Protein AF-A0A6J8DYL2-F1 (afdb_monomer_lite)

InterPro domains:
  IPR001212 Somatomedin B domain [PS00524] (67-87)
  IPR001212 Somatomedin B domain [PS50958] (50-92)
  IPR057774 UMOD/GP2/OIT3-like, D8C domain [PF23283] (128-212)

pLDDT: mean 72.87, std 24.5, range [25.36, 98.69]

Radius of gyration: 29.16 Å; chains: 1; bounding box: 64×32×106 Å

Organism: Mytilus coruscus (NCBI:txid42192)

Secondary structure (DSSP, 8-state):
-----THHHHHTTS-SS-----------------------------SSSS--PPTT-SEESTTS-SEE-STTHHHHT-B-TTHHHHTSSSTTTS-EEEES-GGGSTT-B--TTT-----GGG--SEEEEEE-TT-SSPPSS---TTBTTSSEEEEEES-PPPTT--SEEEEEEE--SS-TTSEEEEEEEEEETTTEEEEEE----TTEEE----SPPBPPTTEE-SSSBSS--EEHHHHHHHHHHHHHHHHHHHHHHHSSS-----

Foldseek 3Di:
DDDDDPVVVVVVVPPDDDDDDDDDDDDDDDDDDDDDDDDDDDPDPDPDPFDADQQLDAFDDDPPQAAGQDPVCVVVVRHGPCNCVRNCDDLLNDAAEDEPQQQLALQHFADPVPADADFLQVPAQFKYFYDYPQAGAFACFQSDARGRRFRWEKGWVDDADDRNDPFDWGWIATHHPVDSRPDTDTKTWHQHPVRTIMIRDDGDDTRYDTHGHHGWAAADPQWADPVRTPDPTDHPVVVVVVVVVVVVVVVVVVVVVVPPPDDDDD

Structure (mmCIF, N/CA/C/O backbone):
data_AF-A0A6J8DYL2-F1
#
_entry.id   AF-A0A6J8DYL2-F1
#
loop_
_atom_site.group_PDB
_atom_site.id
_atom_site.type_symbol
_atom_site.label_atom_id
_atom_site.label_alt_id
_atom_site.label_comp_id
_atom_site.label_asym_id
_atom_site.label_entity_id
_atom_site.label_seq_id
_atom_site.pdbx_PDB_ins_code
_atom_site.Cartn_x
_atom_site.Cartn_y
_atom_site.Cartn_z
_atom_site.occupancy
_atom_site.B_iso_or_equiv
_atom_site.auth_seq_id
_atom_site.auth_comp_id
_atom_site.auth_asym_id
_atom_site.auth_atom_id
_atom_site.pdbx_PDB_model_num
ATOM 1 N N . MET A 1 1 ? 4.182 8.363 -63.455 1.00 33.97 1 MET A N 1
ATOM 2 C CA . MET A 1 1 ? 2.719 8.409 -63.667 1.00 33.97 1 MET A CA 1
ATOM 3 C C . MET A 1 1 ? 2.047 7.759 -62.471 1.00 33.97 1 MET A C 1
ATOM 5 O O . MET A 1 1 ? 2.519 6.706 -62.071 1.00 33.97 1 MET A O 1
ATOM 9 N N . ALA A 1 2 ? 0.996 8.417 -61.962 1.00 32.22 2 ALA A N 1
ATOM 10 C CA . ALA A 1 2 ? 0.108 8.049 -60.847 1.00 32.22 2 ALA A CA 1
ATOM 11 C C . ALA A 1 2 ? 0.790 7.965 -59.456 1.00 32.22 2 ALA A C 1
ATOM 13 O O . ALA A 1 2 ? 1.649 7.129 -59.238 1.00 32.22 2 ALA A O 1
ATOM 14 N N . GLY A 1 3 ? 0.504 8.799 -58.450 1.00 42.22 3 GLY A N 1
ATOM 15 C CA . GLY A 1 3 ? -0.615 9.726 -58.272 1.00 42.22 3 GLY A CA 1
ATOM 16 C C . GLY A 1 3 ? -1.830 9.091 -57.594 1.00 42.22 3 GLY A C 1
ATOM 17 O O . GLY A 1 3 ? -2.907 9.228 -58.139 1.00 42.22 3 GLY A O 1
ATOM 18 N N . TYR A 1 4 ? -1.647 8.414 -56.451 1.00 38.38 4 TYR A N 1
ATOM 19 C CA . TYR A 1 4 ? -2.658 8.021 -55.444 1.00 38.38 4 TYR A CA 1
ATOM 20 C C . TYR A 1 4 ? -1.875 7.700 -54.145 1.00 38.38 4 TYR A C 1
ATOM 22 O O . TYR A 1 4 ? -0.832 7.067 -54.235 1.00 38.38 4 TYR A O 1
ATOM 30 N N . ASN A 1 5 ? -2.225 8.053 -52.906 1.00 39.75 5 ASN A N 1
ATOM 31 C CA . ASN A 1 5 ? -3.345 8.795 -52.342 1.00 39.75 5 ASN A CA 1
ATOM 32 C C . ASN A 1 5 ? -2.930 9.176 -50.897 1.00 39.75 5 ASN A C 1
ATOM 34 O O . ASN A 1 5 ? -2.957 8.330 -50.004 1.00 39.75 5 ASN A O 1
ATOM 38 N N . LEU A 1 6 ? -2.534 10.431 -50.646 1.00 41.06 6 LEU A N 1
ATOM 39 C CA . LEU A 1 6 ? -2.226 10.922 -49.285 1.00 41.06 6 LEU A CA 1
ATOM 40 C C . LEU A 1 6 ? -3.478 10.949 -48.375 1.00 41.06 6 LEU A C 1
ATOM 42 O O . LEU A 1 6 ? -3.369 11.079 -47.160 1.00 41.06 6 LEU A O 1
ATOM 46 N N . LEU A 1 7 ? -4.666 10.763 -48.964 1.00 38.62 7 LEU A N 1
ATOM 47 C CA . LEU A 1 7 ? -5.950 10.656 -48.272 1.00 38.62 7 LEU A CA 1
ATOM 48 C C . LEU A 1 7 ? -6.121 9.342 -47.487 1.00 38.62 7 LEU A C 1
ATOM 50 O O . LEU A 1 7 ? -6.899 9.304 -46.541 1.00 38.62 7 LEU A O 1
ATOM 54 N N . ALA A 1 8 ? -5.400 8.271 -47.841 1.00 40.09 8 ALA A N 1
ATOM 55 C CA . ALA A 1 8 ? -5.540 6.977 -47.161 1.00 40.09 8 ALA A CA 1
ATOM 56 C C . ALA A 1 8 ? -4.821 6.944 -45.800 1.00 40.09 8 ALA A C 1
ATOM 58 O O . ALA A 1 8 ? -5.238 6.229 -44.894 1.00 40.09 8 ALA A O 1
ATOM 59 N N . VAL A 1 9 ? -3.775 7.762 -45.639 1.00 44.06 9 VAL A N 1
ATOM 60 C CA . VAL A 1 9 ? -3.014 7.879 -44.384 1.00 44.06 9 VAL A CA 1
ATOM 61 C C . VAL A 1 9 ? -3.762 8.752 -43.370 1.00 44.06 9 VAL A C 1
ATOM 63 O O . VAL A 1 9 ? -3.729 8.471 -42.179 1.00 44.06 9 VAL A O 1
ATOM 66 N N . PHE A 1 10 ? -4.519 9.751 -43.838 1.00 36.78 10 PHE A N 1
ATOM 67 C CA . PHE A 1 10 ? -5.373 10.585 -42.983 1.00 36.78 10 PHE A CA 1
ATOM 68 C C . PHE A 1 10 ? -6.688 9.902 -42.565 1.00 36.78 10 PHE A C 1
ATOM 70 O O . PHE A 1 10 ? -7.253 10.254 -41.535 1.00 36.78 10 PHE A O 1
ATOM 77 N N . LEU A 1 11 ? -7.167 8.901 -43.313 1.00 33.03 11 LEU A N 1
ATOM 78 C CA . LEU A 1 11 ? -8.411 8.183 -42.994 1.00 33.03 11 LEU A CA 1
ATOM 79 C C . LEU A 1 11 ? -8.235 6.998 -42.029 1.00 33.03 11 LEU A C 1
ATOM 81 O O . LEU A 1 11 ? -9.227 6.517 -41.487 1.00 33.03 11 LEU A O 1
ATOM 85 N N . MET A 1 12 ? -7.003 6.572 -41.733 1.00 34.09 12 MET A N 1
ATOM 86 C CA . MET A 1 12 ? -6.735 5.605 -40.654 1.00 34.09 12 MET A CA 1
ATOM 87 C C . MET A 1 12 ? -6.639 6.244 -39.258 1.00 34.09 12 MET A C 1
ATOM 89 O O . MET A 1 12 ? -6.413 5.540 -38.280 1.00 34.09 12 MET A O 1
ATOM 93 N N . VAL A 1 13 ? -6.860 7.558 -39.149 1.00 40.91 13 VAL A N 1
ATOM 94 C CA . VAL A 1 13 ? -6.864 8.305 -37.877 1.00 40.91 13 VAL A CA 1
ATOM 95 C C . VAL A 1 13 ? -8.272 8.376 -37.241 1.00 40.91 13 VAL A C 1
ATOM 97 O O . VAL A 1 13 ? -8.428 8.937 -36.167 1.00 40.91 13 VAL A O 1
ATOM 100 N N . CYS A 1 14 ? -9.311 7.765 -37.833 1.00 32.47 14 CYS A N 1
ATOM 101 C CA . CYS A 1 14 ? -10.704 7.953 -37.379 1.00 32.47 14 CYS A CA 1
ATOM 102 C C . CYS A 1 14 ? -11.551 6.682 -37.164 1.00 32.47 14 CYS A C 1
ATOM 104 O O . CYS A 1 14 ? -12.775 6.781 -37.140 1.00 32.47 14 CYS A O 1
ATOM 106 N N . TYR A 1 15 ? -10.964 5.499 -36.969 1.00 28.97 15 TYR A N 1
ATOM 107 C CA . TYR A 1 15 ? -11.749 4.294 -36.642 1.00 28.97 15 TYR A CA 1
ATOM 108 C C . TYR A 1 15 ? -11.177 3.535 -35.445 1.00 28.97 15 TYR A C 1
ATOM 110 O O . TYR A 1 15 ? -10.623 2.453 -35.581 1.00 28.97 15 TYR A O 1
ATOM 118 N N . CYS A 1 16 ? -11.337 4.113 -34.255 1.00 29.30 16 CYS A N 1
ATOM 119 C CA . CYS A 1 16 ? -11.488 3.337 -33.022 1.00 29.30 16 CYS A CA 1
ATOM 120 C C . CYS A 1 16 ? -12.221 4.170 -31.960 1.00 29.30 16 CYS A C 1
ATOM 122 O O . CYS A 1 16 ? -11.727 4.413 -30.868 1.00 29.30 16 CYS A O 1
ATOM 124 N N . PHE A 1 17 ? -13.416 4.649 -32.308 1.00 28.95 17 PHE A N 1
ATOM 125 C CA . PHE A 1 17 ? -14.421 5.060 -31.333 1.00 28.95 17 PHE A CA 1
ATOM 126 C C . PHE A 1 17 ? -15.798 4.639 -31.850 1.00 28.95 17 PHE A C 1
ATOM 128 O O . PHE A 1 17 ? -16.127 4.873 -33.009 1.00 28.95 17 PHE A O 1
ATOM 135 N N . GLN A 1 18 ? -16.583 4.050 -30.946 1.00 25.47 18 GLN A N 1
ATOM 136 C CA . GLN A 1 18 ? -17.953 3.542 -31.088 1.00 25.47 18 GLN A CA 1
ATOM 137 C C . GLN A 1 18 ? -18.132 2.109 -31.615 1.00 25.47 18 GLN A C 1
ATOM 139 O O . GLN A 1 18 ? -18.443 1.871 -32.776 1.00 25.47 18 GLN A O 1
ATOM 144 N N . PHE A 1 19 ? -18.155 1.162 -30.675 1.00 25.36 19 PHE A N 1
ATOM 145 C CA . PHE A 1 19 ? -19.227 0.166 -30.650 1.00 25.36 19 PHE A CA 1
ATOM 146 C C . PHE A 1 19 ? -19.902 0.213 -29.276 1.00 25.36 19 PHE A C 1
ATOM 148 O O . PHE A 1 19 ? -19.358 -0.249 -28.277 1.00 25.36 19 PHE A O 1
ATOM 155 N N . ARG A 1 20 ? -21.096 0.814 -29.222 1.00 25.94 20 ARG A N 1
ATOM 156 C CA . ARG A 1 20 ? -22.020 0.688 -28.093 1.00 25.94 20 ARG A CA 1
ATOM 157 C C . ARG A 1 20 ? -23.321 0.074 -28.603 1.00 25.94 20 ARG A C 1
ATOM 159 O O . ARG A 1 20 ? -23.926 0.609 -29.524 1.00 25.94 20 ARG A O 1
ATOM 166 N N . SER A 1 21 ? -23.762 -0.952 -27.873 1.00 27.08 21 SER A N 1
ATOM 167 C CA . SER A 1 21 ? -25.161 -1.322 -27.608 1.00 27.08 21 SER A CA 1
ATOM 168 C C . SER A 1 21 ? -25.927 -2.145 -28.656 1.00 27.08 21 SER A C 1
ATOM 170 O O . SER A 1 21 ? -26.281 -1.647 -29.717 1.00 27.08 21 SER A O 1
ATOM 172 N N . THR A 1 22 ? -26.349 -3.367 -28.304 1.00 26.88 22 THR A N 1
ATOM 173 C CA . THR A 1 22 ? -27.713 -3.660 -27.784 1.00 26.88 22 THR A CA 1
ATOM 174 C C . THR A 1 22 ? -28.009 -5.168 -27.760 1.00 26.88 22 THR A C 1
ATOM 176 O O . THR A 1 22 ? -27.747 -5.869 -28.731 1.00 26.88 22 THR A O 1
ATOM 179 N N . ASN A 1 23 ? -28.569 -5.630 -26.634 1.00 27.50 23 ASN A N 1
ATOM 180 C CA . ASN A 1 23 ? -29.641 -6.635 -26.446 1.00 27.50 23 ASN A CA 1
ATOM 181 C C . ASN A 1 23 ? -29.470 -7.190 -25.018 1.00 27.50 23 ASN A C 1
ATOM 183 O O . ASN A 1 23 ? -28.548 -7.953 -24.768 1.00 27.50 23 ASN A O 1
ATOM 187 N N . ALA A 1 24 ? -30.143 -6.717 -23.967 1.00 27.72 24 ALA A N 1
ATOM 188 C CA . ALA A 1 24 ? -31.572 -6.482 -23.733 1.00 27.72 24 ALA A CA 1
ATOM 189 C C . ALA A 1 24 ? -32.416 -7.769 -23.749 1.00 27.72 24 ALA A C 1
ATOM 191 O O . ALA A 1 24 ? -32.970 -8.158 -24.772 1.00 27.72 24 ALA A O 1
ATOM 192 N N . GLY A 1 25 ? -32.567 -8.350 -22.555 1.00 27.28 25 GLY A N 1
ATOM 193 C CA . GLY A 1 25 ? -33.766 -9.069 -22.126 1.00 27.28 25 GLY A CA 1
ATOM 194 C C . GLY A 1 25 ? -33.482 -10.356 -21.343 1.00 27.28 25 GLY A C 1
ATOM 195 O O . GLY A 1 25 ? -32.562 -11.084 -21.677 1.00 27.28 25 GLY A O 1
ATOM 196 N N . PHE A 1 26 ? -34.236 -10.750 -20.318 1.00 27.78 26 PHE A N 1
ATOM 197 C CA . PHE A 1 26 ? -35.313 -10.117 -19.548 1.00 27.78 26 PHE A CA 1
ATOM 198 C C . PHE A 1 26 ? -35.716 -11.148 -18.459 1.00 27.78 26 PHE A C 1
ATOM 200 O O . PHE A 1 26 ? -36.150 -12.226 -18.838 1.00 27.78 26 PHE A O 1
ATOM 207 N N . PHE A 1 27 ? -35.607 -10.782 -17.164 1.00 29.08 27 PHE A N 1
ATOM 208 C CA . PHE A 1 27 ? -36.417 -11.186 -15.976 1.00 29.08 27 PHE A CA 1
ATOM 209 C C . PHE A 1 27 ? -36.505 -12.701 -15.600 1.00 29.08 27 PHE A C 1
ATOM 211 O O . PHE A 1 27 ? -36.455 -13.570 -16.450 1.00 29.08 27 PHE A O 1
ATOM 218 N N . ARG A 1 28 ? -36.688 -13.154 -14.345 1.00 32.28 28 ARG A N 1
ATOM 219 C CA . ARG A 1 28 ? -37.229 -12.568 -13.101 1.00 32.28 28 ARG A CA 1
ATOM 220 C C . ARG A 1 28 ? -36.878 -13.467 -11.892 1.00 32.28 28 ARG A C 1
ATOM 222 O O . ARG A 1 28 ? -36.900 -14.682 -12.029 1.00 32.28 28 ARG A O 1
ATOM 229 N N . ASN A 1 29 ? -36.667 -12.825 -10.738 1.00 28.08 29 ASN A N 1
ATOM 230 C CA . ASN A 1 29 ? -37.005 -13.185 -9.346 1.00 28.08 29 ASN A CA 1
ATOM 231 C C . ASN A 1 29 ? -37.138 -14.658 -8.919 1.00 28.08 29 ASN A C 1
ATOM 233 O O . ASN A 1 29 ? -38.069 -15.316 -9.365 1.00 28.08 29 ASN A O 1
ATOM 237 N N . VAL A 1 30 ? -36.453 -15.025 -7.823 1.00 29.09 30 VAL A N 1
ATOM 238 C CA . VAL A 1 30 ? -37.125 -15.512 -6.597 1.00 29.09 30 VAL A CA 1
ATOM 239 C C . VAL A 1 30 ? -36.382 -14.999 -5.354 1.00 29.09 30 VAL A C 1
ATOM 241 O O . VAL A 1 30 ? -35.165 -15.081 -5.239 1.00 29.09 30 VAL A O 1
ATOM 244 N N . THR A 1 31 ? -37.175 -14.443 -4.449 1.00 25.92 31 THR A N 1
ATOM 245 C CA . THR A 1 31 ? -36.891 -13.936 -3.106 1.00 25.92 31 THR A CA 1
ATOM 246 C C . THR A 1 31 ? -36.563 -15.021 -2.072 1.00 25.92 31 THR A C 1
ATOM 248 O O . THR A 1 31 ? -37.035 -16.150 -2.157 1.00 25.92 31 THR A O 1
ATOM 251 N N . SER A 1 32 ? -35.911 -14.563 -0.999 1.00 30.06 32 SER A N 1
ATOM 252 C CA . SER A 1 32 ? -35.890 -15.093 0.375 1.00 30.06 32 SER A CA 1
ATOM 253 C C . SER A 1 32 ? -35.046 -16.335 0.680 1.00 30.06 32 SER A C 1
ATOM 255 O O . SER A 1 32 ? -35.401 -17.455 0.337 1.00 30.06 32 SER A O 1
ATOM 257 N N . ASN A 1 33 ? -33.990 -16.117 1.469 1.00 28.77 33 ASN A N 1
ATOM 258 C CA . ASN A 1 33 ? -33.739 -16.878 2.697 1.00 28.77 33 ASN A CA 1
ATOM 259 C C . ASN A 1 33 ? -32.884 -16.038 3.661 1.00 28.77 33 ASN A C 1
ATOM 261 O O . ASN A 1 33 ? -31.713 -16.305 3.913 1.00 28.77 33 ASN A O 1
ATOM 265 N N . ILE A 1 34 ? -33.516 -15.000 4.213 1.00 37.66 34 ILE A N 1
ATOM 266 C CA . ILE A 1 34 ? -33.196 -14.521 5.559 1.00 37.66 34 ILE A CA 1
ATOM 267 C C . ILE A 1 34 ? -33.632 -15.644 6.518 1.00 37.66 34 ILE A C 1
ATOM 269 O O . ILE A 1 34 ? -34.721 -16.188 6.356 1.00 37.66 34 ILE A O 1
ATOM 273 N N . HIS A 1 35 ? -32.772 -15.978 7.487 1.00 30.83 35 HIS A N 1
ATOM 274 C CA . HIS A 1 35 ? -32.873 -17.056 8.491 1.00 30.83 35 HIS A CA 1
ATOM 275 C C . HIS A 1 35 ? -32.252 -18.422 8.150 1.00 30.83 35 HIS A C 1
ATOM 277 O O . HIS A 1 35 ? -32.966 -19.421 8.113 1.00 30.83 35 HIS A O 1
ATOM 283 N N . ARG A 1 36 ? -30.911 -18.516 8.124 1.00 38.03 36 ARG A N 1
ATOM 284 C CA . ARG A 1 36 ? -30.193 -19.554 8.905 1.00 38.03 36 ARG A CA 1
ATOM 285 C C . ARG A 1 36 ? -28.676 -19.308 9.011 1.00 38.03 36 ARG A C 1
ATOM 287 O O . ARG A 1 36 ? -27.884 -20.075 8.487 1.00 38.03 36 ARG A O 1
ATOM 294 N N . TYR A 1 37 ? -28.268 -18.311 9.790 1.00 25.52 37 TYR A N 1
ATOM 295 C CA . TYR A 1 37 ? -26.986 -18.391 10.504 1.00 25.52 37 TYR A CA 1
ATOM 296 C C . TYR A 1 37 ? -27.202 -17.954 11.954 1.00 25.52 37 TYR A C 1
ATOM 298 O O . TYR A 1 37 ? -26.834 -16.869 12.386 1.00 25.52 37 TYR A O 1
ATOM 306 N N . LYS A 1 38 ? -27.926 -18.791 12.707 1.00 29.38 38 LYS A N 1
ATOM 307 C CA . LYS A 1 38 ? -27.980 -18.668 14.164 1.00 29.38 38 LYS A CA 1
ATOM 308 C C . LYS A 1 38 ? -26.779 -19.418 14.742 1.00 29.38 38 LYS A C 1
ATOM 310 O O . LYS A 1 38 ? -26.730 -20.639 14.629 1.00 29.38 38 LYS A O 1
ATOM 315 N N . ARG A 1 39 ? -25.968 -18.657 15.490 1.00 34.19 39 ARG A N 1
ATOM 316 C CA . ARG A 1 39 ? -25.278 -19.043 16.738 1.00 34.19 39 ARG A CA 1
ATOM 317 C C . ARG A 1 39 ? -23.805 -19.492 16.636 1.00 34.19 39 ARG A C 1
ATOM 319 O O . ARG A 1 39 ? -23.520 -20.675 16.727 1.00 34.19 39 ARG A O 1
ATOM 326 N N . SER A 1 40 ? -22.903 -18.505 16.601 1.00 32.88 40 SER A N 1
ATOM 327 C CA . SER A 1 40 ? -21.726 -18.305 17.489 1.00 32.88 40 SER A CA 1
ATOM 328 C C . SER A 1 40 ? -20.889 -17.187 16.845 1.00 32.88 40 SER A C 1
ATOM 330 O O . SER A 1 40 ? -20.388 -17.389 15.750 1.00 32.88 40 SER A O 1
ATOM 332 N N . GLN A 1 41 ? -20.795 -15.968 17.365 1.00 35.31 41 GLN A N 1
ATOM 333 C CA . GLN A 1 41 ? -20.160 -15.626 18.633 1.00 35.31 41 GLN A CA 1
ATOM 334 C C . GLN A 1 41 ? -20.850 -14.420 19.293 1.00 35.31 41 GLN A C 1
ATOM 336 O O . GLN A 1 41 ? -21.527 -13.630 18.643 1.00 35.31 41 GLN A O 1
ATOM 341 N N . GLN A 1 42 ? -20.713 -14.316 20.611 1.00 36.59 42 GLN A N 1
ATOM 342 C CA . GLN A 1 42 ? -21.194 -13.191 21.406 1.00 36.59 42 GLN A CA 1
ATOM 343 C C . GLN A 1 42 ? -20.372 -11.930 21.095 1.00 36.59 42 GLN A C 1
ATOM 345 O O . GLN A 1 42 ? -19.236 -11.833 21.544 1.00 36.59 42 GLN A O 1
ATOM 350 N N . ALA A 1 43 ? -20.957 -10.941 20.419 1.00 36.41 43 ALA A N 1
ATOM 351 C CA . ALA A 1 43 ? -20.535 -9.551 20.578 1.00 36.41 43 ALA A CA 1
ATOM 352 C C . ALA A 1 43 ? -21.244 -9.010 21.827 1.00 36.41 43 ALA A C 1
ATOM 354 O O . ALA A 1 43 ? -22.431 -8.685 21.812 1.00 36.41 43 ALA A O 1
ATOM 355 N N . PHE A 1 44 ? -20.549 -9.052 22.961 1.00 38.97 44 PHE A N 1
ATOM 356 C CA . PHE A 1 44 ? -21.082 -8.647 24.258 1.00 38.97 44 PHE A CA 1
ATOM 357 C C . PHE A 1 44 ? -20.823 -7.145 24.473 1.00 38.97 44 PHE A C 1
ATOM 359 O O . PHE A 1 44 ? -19.961 -6.770 25.258 1.00 38.97 44 PHE A O 1
ATOM 366 N N . CYS A 1 45 ? -21.566 -6.263 23.799 1.00 44.72 45 CYS A N 1
ATOM 367 C CA . CYS A 1 45 ? -21.634 -4.855 24.213 1.00 44.72 45 CYS A CA 1
ATOM 368 C C . CYS A 1 45 ? -22.714 -4.713 25.289 1.00 44.72 45 CYS A C 1
ATOM 370 O O . CYS A 1 45 ? -23.857 -4.365 25.007 1.00 44.72 45 CYS A O 1
ATOM 372 N N . ALA A 1 46 ? -22.377 -5.027 26.537 1.00 42.03 46 ALA A N 1
ATOM 373 C CA . ALA A 1 46 ? -23.234 -4.681 27.664 1.00 42.03 46 ALA A CA 1
ATOM 374 C C . ALA A 1 46 ? -22.391 -4.342 28.892 1.00 42.03 46 ALA A C 1
ATOM 376 O O . ALA A 1 46 ? -22.016 -5.219 29.666 1.00 42.03 46 ALA A O 1
ATOM 377 N N . THR A 1 47 ? -22.148 -3.047 29.105 1.00 46.00 47 THR A N 1
ATOM 378 C CA . THR A 1 47 ? -21.942 -2.523 30.468 1.00 46.00 47 THR A CA 1
ATOM 379 C C . THR A 1 47 ? -22.849 -1.342 30.822 1.00 46.00 47 THR A C 1
ATOM 381 O O . THR A 1 47 ? -22.729 -0.816 31.926 1.00 46.00 47 THR A O 1
ATOM 384 N N . ARG A 1 48 ? -23.803 -0.926 29.971 1.00 49.94 48 ARG A N 1
ATOM 385 C CA . ARG A 1 48 ? -24.720 0.180 30.308 1.00 49.94 48 ARG A CA 1
ATOM 386 C C . ARG A 1 48 ? -26.172 -0.093 29.934 1.00 49.94 48 ARG A C 1
ATOM 388 O O . ARG A 1 48 ? -26.463 -0.884 29.049 1.00 49.94 48 ARG A O 1
ATOM 395 N N . LEU A 1 49 ? -27.060 0.587 30.660 1.00 55.16 49 LEU A N 1
ATOM 396 C CA . LEU A 1 49 ? -28.521 0.544 30.542 1.00 55.16 49 LEU A CA 1
ATOM 397 C C . LEU A 1 49 ? -29.078 1.147 29.229 1.00 55.16 49 LEU A C 1
ATOM 399 O O . LEU A 1 49 ? -30.294 1.196 29.076 1.00 55.16 49 LEU A O 1
ATOM 403 N N . GLU A 1 50 ? -28.231 1.590 28.294 1.00 54.91 50 GLU A N 1
ATOM 404 C CA . GLU A 1 50 ? -28.632 2.238 27.036 1.00 54.91 50 GLU A CA 1
ATOM 405 C C . GLU A 1 50 ? -28.002 1.526 25.825 1.00 54.91 50 GLU A C 1
ATOM 407 O O . GLU A 1 50 ? -26.865 1.056 25.936 1.00 54.91 50 GLU A O 1
ATOM 412 N N . PRO A 1 51 ? -28.711 1.422 24.682 1.00 58.00 51 PRO A N 1
ATOM 413 C CA . PRO A 1 51 ? -28.173 0.806 23.474 1.00 58.00 51 PRO A CA 1
ATOM 414 C C . PRO A 1 51 ? -27.071 1.703 22.899 1.00 58.00 51 PRO A C 1
ATOM 416 O O . PRO A 1 51 ? -27.305 2.881 22.660 1.00 58.00 51 PRO A O 1
ATOM 419 N N . GLN A 1 52 ? -25.871 1.159 22.716 1.00 61.47 52 GLN A N 1
ATOM 420 C CA . GLN A 1 52 ? -24.709 1.853 22.154 1.00 61.47 52 GLN A CA 1
ATOM 421 C C . GLN A 1 52 ? -24.245 1.128 20.894 1.00 61.47 52 GLN A C 1
ATOM 423 O O . GLN A 1 52 ? -24.466 -0.078 20.768 1.00 61.47 52 GLN A O 1
ATOM 428 N N . CYS A 1 53 ? -23.585 1.856 20.002 1.00 65.00 53 CYS A N 1
ATOM 429 C CA . CYS A 1 53 ? -22.916 1.302 18.845 1.00 65.00 53 CYS A CA 1
ATOM 430 C C . CYS A 1 53 ? -21.778 0.375 19.270 1.00 65.00 53 CYS A C 1
ATOM 432 O O . CYS A 1 53 ? -20.927 0.729 20.085 1.00 65.00 53 CYS A O 1
ATOM 434 N N . CYS A 1 54 ? -21.736 -0.815 18.680 1.00 61.69 54 CYS A N 1
ATOM 435 C CA . CYS A 1 54 ? -20.561 -1.673 18.724 1.00 61.69 54 CYS A CA 1
ATOM 436 C C . CYS A 1 54 ? -19.698 -1.361 17.499 1.00 61.69 54 CYS A C 1
ATOM 438 O O . CYS A 1 54 ? -20.189 -1.369 16.369 1.00 61.69 54 CYS A O 1
ATOM 440 N N . LEU A 1 55 ? -18.411 -1.099 17.712 1.00 54.31 55 LEU A N 1
ATOM 441 C CA . LEU A 1 55 ? -17.466 -0.871 16.623 1.00 54.31 55 LEU A CA 1
ATOM 442 C C . LEU A 1 55 ? -17.442 -2.094 15.692 1.00 54.31 55 LEU A C 1
ATOM 444 O O . LEU A 1 55 ? -17.287 -3.232 16.132 1.00 54.31 55 LEU A O 1
ATOM 448 N N . GLY A 1 56 ? -17.684 -1.848 14.402 1.00 50.56 56 GLY A N 1
ATOM 449 C CA . GLY A 1 56 ? -17.687 -2.870 13.355 1.00 50.56 56 GLY A CA 1
ATOM 450 C C . GLY A 1 56 ? -18.844 -3.884 13.407 1.00 50.56 56 GLY A C 1
ATOM 451 O O . GLY A 1 56 ? -18.727 -4.986 12.881 1.00 50.56 56 GLY A O 1
ATOM 452 N N . THR A 1 57 ? -19.980 -3.529 14.016 1.00 55.19 57 THR A N 1
ATOM 453 C CA . THR A 1 57 ? -21.254 -4.247 13.819 1.00 55.19 57 THR A CA 1
ATOM 454 C C . THR A 1 57 ? -22.352 -3.286 13.379 1.00 55.19 57 THR A C 1
ATOM 456 O O . THR A 1 57 ? -22.477 -2.190 13.914 1.00 55.19 57 THR A O 1
ATOM 459 N N . ASN A 1 58 ? -23.170 -3.708 12.413 1.00 56.06 58 ASN A N 1
ATOM 460 C CA . ASN A 1 58 ? -24.019 -2.772 11.664 1.00 56.06 58 ASN A CA 1
ATOM 461 C C . ASN A 1 58 ? -25.265 -2.345 12.459 1.00 56.06 58 ASN A C 1
ATOM 463 O O . ASN A 1 58 ? -25.723 -1.218 12.304 1.00 56.06 58 ASN A O 1
ATOM 467 N N . CYS A 1 59 ? -25.767 -3.195 13.366 1.00 64.19 59 CYS A N 1
ATOM 468 C CA . CYS A 1 59 ? -26.863 -2.862 14.282 1.00 64.19 59 CYS A CA 1
ATOM 469 C C . CYS A 1 59 ? -26.759 -3.648 15.599 1.00 64.19 59 CYS A C 1
ATOM 471 O O . CYS A 1 59 ? -26.393 -4.829 15.610 1.00 64.19 59 CYS A O 1
ATOM 473 N N . CYS A 1 60 ? -27.148 -3.022 16.711 1.00 59.75 60 CYS A N 1
ATOM 474 C CA . CYS A 1 60 ? -27.127 -3.632 18.040 1.00 59.75 60 CYS A CA 1
ATOM 475 C C . CYS A 1 60 ? -28.549 -4.026 18.476 1.00 59.75 60 CYS A C 1
ATOM 477 O O . CYS A 1 60 ? -29.364 -3.172 18.815 1.00 59.75 60 CYS A O 1
ATOM 479 N N . GLY A 1 61 ? -28.865 -5.327 18.499 1.00 53.47 61 GLY A N 1
ATOM 480 C CA . GLY A 1 61 ? -30.116 -5.834 19.083 1.00 53.47 61 GLY A CA 1
ATOM 481 C C . GLY A 1 61 ? -30.563 -7.203 18.544 1.00 53.47 61 GLY A C 1
ATOM 482 O O . GLY A 1 61 ? -30.226 -7.553 17.415 1.00 53.47 61 GLY A O 1
ATOM 483 N N . PRO A 1 62 ? -31.327 -7.999 19.319 1.00 46.59 62 PRO A N 1
ATOM 484 C CA . PRO A 1 62 ? -31.723 -9.346 18.906 1.00 46.59 62 PRO A CA 1
ATOM 485 C C . PRO A 1 62 ? -32.792 -9.408 17.797 1.00 46.59 62 PRO A C 1
ATOM 487 O O . PRO A 1 62 ? -32.963 -10.483 17.226 1.00 46.59 62 PRO A O 1
ATOM 490 N N . ASP A 1 63 ? -33.468 -8.300 17.456 1.00 49.00 63 ASP A N 1
ATOM 491 C CA . ASP A 1 63 ? -34.715 -8.335 16.668 1.00 49.00 63 ASP A CA 1
ATOM 492 C C . ASP A 1 63 ? -34.888 -7.206 15.618 1.00 49.00 63 ASP A C 1
ATOM 494 O O . ASP A 1 63 ? -35.989 -6.687 15.473 1.00 49.00 63 ASP A O 1
ATOM 498 N N . PHE A 1 64 ? -33.852 -6.803 14.861 1.00 51.16 64 PHE A N 1
ATOM 499 C CA . PHE A 1 64 ? -33.999 -5.847 13.727 1.00 51.16 64 PHE A CA 1
ATOM 500 C C . PHE A 1 64 ? -34.758 -4.533 14.066 1.00 51.16 64 PHE A C 1
ATOM 502 O O . PHE A 1 64 ? -35.418 -3.943 13.214 1.00 51.16 64 PHE A O 1
ATOM 509 N N . GLY A 1 65 ? -34.685 -4.088 15.323 1.00 50.62 65 GLY A N 1
ATOM 510 C CA . GLY A 1 65 ? -35.388 -2.909 15.850 1.00 50.62 65 GLY A CA 1
ATOM 511 C C . GLY A 1 65 ? -34.584 -2.185 16.930 1.00 50.62 65 GLY A C 1
ATOM 512 O O . GLY A 1 65 ? -35.154 -1.629 17.865 1.00 50.62 65 GLY A O 1
ATOM 513 N N . GLY A 1 66 ? -33.257 -2.285 16.842 1.00 68.56 66 GLY A N 1
ATOM 514 C CA . GLY A 1 66 ? -32.313 -1.537 17.667 1.00 68.56 66 GLY A CA 1
ATOM 515 C C . GLY A 1 66 ? -31.749 -0.345 16.904 1.00 68.56 66 GLY A C 1
ATOM 516 O O . GLY A 1 66 ? -32.177 -0.060 15.791 1.00 68.56 66 GLY A O 1
ATOM 517 N N . CYS A 1 67 ? -30.784 0.335 17.510 1.00 69.44 67 CYS A N 1
ATOM 518 C CA . CYS A 1 67 ? -30.069 1.403 16.836 1.00 69.44 67 CYS A CA 1
ATOM 519 C C . CYS A 1 67 ? -28.927 0.856 15.953 1.00 69.44 67 CYS A C 1
ATOM 521 O O . CYS A 1 67 ? -28.400 -0.231 16.233 1.00 69.44 67 CYS A O 1
ATOM 523 N N . CYS A 1 68 ? -28.554 1.586 14.899 1.00 73.75 68 CYS A N 1
ATOM 524 C CA . CYS A 1 68 ? -27.574 1.161 13.894 1.00 73.75 68 CYS A CA 1
ATOM 525 C C . CYS A 1 68 ? -26.376 2.120 13.764 1.00 73.75 68 CYS A C 1
ATOM 527 O O . CYS A 1 68 ? -26.404 3.274 14.204 1.00 73.75 68 CYS A O 1
ATOM 529 N N . CYS A 1 69 ? -25.302 1.577 13.189 1.00 72.88 69 CYS A N 1
ATOM 530 C CA . CYS A 1 69 ? -23.948 2.134 13.136 1.00 72.88 69 CYS A CA 1
ATOM 531 C C . CYS A 1 69 ? -23.432 2.198 11.690 1.00 72.88 69 CYS A C 1
ATOM 533 O O . CYS A 1 69 ? -22.271 1.894 11.413 1.00 72.88 69 CYS A O 1
ATOM 535 N N . ASP A 1 70 ? -24.317 2.539 10.757 1.00 70.31 70 ASP A N 1
ATOM 536 C CA . ASP A 1 70 ? -24.061 2.617 9.322 1.00 70.31 70 ASP A CA 1
ATOM 537 C C . ASP A 1 70 ? -24.482 3.985 8.756 1.00 70.31 70 ASP A C 1
ATOM 539 O O . ASP A 1 70 ? -25.089 4.811 9.438 1.00 70.31 70 ASP A O 1
ATOM 543 N N . GLU A 1 71 ? -24.144 4.265 7.495 1.00 69.44 71 GLU A N 1
ATOM 544 C CA . GLU A 1 71 ? -24.580 5.506 6.834 1.00 69.44 71 GLU A CA 1
ATOM 545 C C . GLU A 1 71 ? -26.107 5.575 6.684 1.00 69.44 71 GLU A C 1
ATOM 547 O O . GLU A 1 71 ? -26.683 6.662 6.569 1.00 69.44 71 GLU A O 1
ATOM 552 N N . ALA A 1 72 ? -26.776 4.416 6.690 1.00 73.56 72 ALA A N 1
ATOM 553 C CA . ALA A 1 72 ? -28.209 4.355 6.504 1.00 73.56 72 ALA A CA 1
ATOM 554 C C . ALA A 1 72 ? -28.991 4.893 7.712 1.00 73.56 72 ALA A C 1
ATOM 556 O O . ALA A 1 72 ? -30.078 5.458 7.558 1.00 73.56 72 ALA A O 1
ATOM 557 N N . CYS A 1 73 ? -28.414 4.804 8.907 1.00 76.38 73 CYS A N 1
ATOM 558 C CA . CYS A 1 73 ? -29.122 5.179 10.116 1.00 76.38 73 CYS A CA 1
ATOM 559 C C . CYS A 1 73 ? -29.556 6.653 10.152 1.00 76.38 73 CYS A C 1
ATOM 561 O O . CYS A 1 73 ? -30.567 7.004 10.764 1.00 76.38 73 CYS A O 1
ATOM 563 N N . VAL A 1 74 ? -28.818 7.538 9.469 1.00 77.38 74 VAL A N 1
ATOM 564 C CA . VAL A 1 74 ? -29.082 8.986 9.475 1.00 77.38 74 VAL A CA 1
ATOM 565 C C . VAL A 1 74 ? -30.370 9.315 8.723 1.00 77.38 74 VAL A C 1
ATOM 567 O O . VAL A 1 74 ? -31.115 10.204 9.138 1.00 77.38 74 VAL A O 1
ATOM 570 N N . TRP A 1 75 ? -30.659 8.601 7.628 1.00 78.12 75 TRP A N 1
ATOM 571 C CA . TRP A 1 75 ? -31.879 8.826 6.848 1.00 78.12 75 TRP A CA 1
ATOM 572 C C . TRP A 1 75 ? -33.089 8.080 7.415 1.00 78.12 75 TRP A C 1
ATOM 574 O O . TRP A 1 75 ? -34.212 8.562 7.266 1.00 78.12 75 TRP A O 1
ATOM 584 N N . ILE A 1 76 ? -32.871 6.937 8.075 1.00 80.75 76 ILE A N 1
ATOM 585 C CA . ILE A 1 76 ? -33.925 6.156 8.744 1.00 80.75 76 ILE A CA 1
ATOM 586 C C . ILE A 1 76 ? -34.296 6.777 10.101 1.00 80.75 76 ILE A C 1
ATOM 588 O O . ILE A 1 76 ? -35.454 6.709 10.516 1.00 80.75 76 ILE A O 1
ATOM 592 N N . GLY A 1 77 ? -33.342 7.432 10.769 1.00 80.88 77 GLY A N 1
ATOM 593 C CA . GLY A 1 77 ? -33.513 8.011 12.101 1.00 80.88 77 GLY A CA 1
ATOM 594 C C . GLY A 1 77 ? -33.344 6.999 13.237 1.00 80.88 77 GLY A C 1
ATOM 595 O O . GLY A 1 77 ? -33.890 7.209 14.318 1.00 80.88 77 GLY A O 1
ATOM 596 N N . ASP A 1 78 ? -32.610 5.912 13.005 1.00 81.25 78 ASP A N 1
ATOM 597 C CA . ASP A 1 78 ? -32.351 4.831 13.962 1.00 81.25 78 ASP A CA 1
ATOM 598 C C . ASP A 1 78 ? -30.868 4.742 14.372 1.00 81.25 78 ASP A C 1
ATOM 600 O O . ASP A 1 78 ? -30.411 3.707 14.846 1.00 81.25 78 ASP A O 1
ATOM 604 N N . CYS A 1 79 ? -30.093 5.824 14.245 1.00 77.00 79 CYS A N 1
ATOM 605 C CA . CYS A 1 79 ? -28.708 5.850 14.727 1.00 77.00 79 CYS A CA 1
ATOM 606 C C . CYS A 1 79 ? -28.610 5.610 16.238 1.00 77.00 79 CYS A C 1
ATOM 608 O O . CYS A 1 79 ? -29.459 6.064 17.014 1.00 77.00 79 CYS A O 1
ATOM 610 N N . CYS A 1 80 ? -27.536 4.952 16.685 1.00 76.12 80 CYS A N 1
ATOM 611 C CA . CYS A 1 80 ? -27.285 4.844 18.121 1.00 76.12 80 CYS A CA 1
ATOM 612 C C . CYS A 1 80 ? -26.976 6.203 18.762 1.00 76.12 80 CYS A C 1
ATOM 614 O O . CYS A 1 80 ? -26.444 7.096 18.097 1.00 76.12 80 CYS A O 1
ATOM 616 N N . PRO A 1 81 ? -27.266 6.373 20.066 1.00 76.69 81 PRO A N 1
ATOM 617 C CA . PRO A 1 81 ? -26.986 7.606 20.802 1.00 76.69 81 PRO A CA 1
ATOM 618 C C . PRO A 1 81 ? -25.524 8.071 20.712 1.00 76.69 81 PRO A C 1
ATOM 620 O O . PRO A 1 81 ? -25.248 9.266 20.780 1.00 76.69 81 PRO A O 1
ATOM 623 N N . ASP A 1 82 ? -24.588 7.138 20.548 1.00 68.44 82 ASP A N 1
ATOM 624 C CA . ASP A 1 82 ? -23.147 7.356 20.418 1.00 68.44 82 ASP A CA 1
ATOM 625 C C . ASP A 1 82 ? -22.642 7.276 18.963 1.00 68.44 82 ASP A C 1
ATOM 627 O O . ASP A 1 82 ? -21.434 7.247 18.737 1.00 68.44 82 ASP A O 1
ATOM 631 N N . TYR A 1 83 ? -23.533 7.303 17.964 1.00 74.81 83 TYR A N 1
ATOM 632 C CA . TYR A 1 83 ? -23.191 7.247 16.536 1.00 74.81 83 TYR A CA 1
ATOM 633 C C . TYR A 1 83 ? -22.073 8.224 16.148 1.00 74.81 83 TYR A C 1
ATOM 635 O O . TYR A 1 83 ? -21.111 7.839 15.489 1.00 74.81 83 TYR A O 1
ATOM 643 N N . ILE A 1 84 ? -22.130 9.477 16.611 1.00 71.38 84 ILE A N 1
ATOM 644 C CA . ILE A 1 84 ? -21.099 10.469 16.271 1.00 71.38 84 ILE A CA 1
ATOM 645 C C . ILE A 1 84 ? -19.731 10.067 16.850 1.00 71.38 84 ILE A C 1
ATOM 647 O O . ILE A 1 84 ? -18.709 10.171 16.182 1.00 71.38 84 ILE A O 1
ATOM 651 N N . SER A 1 85 ? -19.685 9.604 18.098 1.00 64.12 85 SER A N 1
ATOM 652 C CA . SER A 1 85 ? -18.430 9.261 18.778 1.00 64.12 85 SER A CA 1
ATOM 653 C C . SER A 1 85 ? -17.878 7.886 18.414 1.00 64.12 85 SER A C 1
ATOM 655 O O . SER A 1 85 ? -16.708 7.632 18.676 1.00 64.12 85 SER A O 1
ATOM 657 N N . THR A 1 86 ? -18.704 7.010 17.849 1.00 64.06 86 THR A N 1
ATOM 658 C CA . THR A 1 86 ? -18.353 5.602 17.619 1.00 64.06 86 THR A CA 1
ATOM 659 C C . THR A 1 86 ? -18.296 5.269 16.131 1.00 64.06 86 THR A C 1
ATOM 661 O O . THR A 1 86 ? -17.412 4.546 15.688 1.00 64.06 86 THR A O 1
ATOM 664 N N . CYS A 1 87 ? -19.205 5.830 15.337 1.00 68.12 87 CYS A N 1
ATOM 665 C CA . CYS A 1 87 ? -19.327 5.554 13.904 1.00 68.12 87 CYS A CA 1
ATOM 666 C C . CYS A 1 87 ? -18.849 6.699 13.037 1.00 68.12 87 CYS A C 1
ATOM 668 O O . CYS A 1 87 ? -18.487 6.446 11.897 1.00 68.12 87 CYS A O 1
ATOM 670 N N . GLN A 1 88 ? -18.853 7.929 13.554 1.00 67.94 88 GLN A N 1
ATOM 671 C CA . GLN A 1 88 ? -18.359 9.114 12.851 1.00 67.94 88 GLN A CA 1
ATOM 672 C C . GLN A 1 88 ? -16.966 9.547 13.339 1.00 67.94 88 GLN A C 1
ATOM 674 O O . GLN A 1 88 ? -16.260 10.262 12.630 1.00 67.94 88 GLN A O 1
ATOM 679 N N . ALA A 1 89 ? -16.525 9.090 14.515 1.00 65.31 89 ALA A N 1
ATOM 680 C CA . ALA A 1 89 ? -15.167 9.297 15.005 1.00 65.31 89 ALA A CA 1
ATOM 681 C C . ALA A 1 89 ? -14.321 8.045 14.745 1.00 65.31 89 ALA A C 1
ATOM 683 O O . ALA A 1 89 ? -14.711 6.936 15.096 1.00 65.31 89 ALA A O 1
ATOM 684 N N . GLY A 1 90 ? -13.163 8.224 14.112 1.00 75.75 90 GLY A N 1
ATOM 685 C CA . GLY A 1 90 ? -12.259 7.130 13.773 1.00 75.75 90 GLY A CA 1
ATOM 686 C C . GLY A 1 90 ? -11.748 7.201 12.336 1.00 75.75 90 GLY A C 1
ATOM 687 O O . GLY A 1 90 ? -12.186 8.044 11.544 1.00 75.75 90 GLY A O 1
ATOM 688 N N . PRO A 1 91 ? -10.820 6.306 11.977 1.00 85.25 91 PRO A N 1
ATOM 689 C CA . PRO A 1 91 ? -10.110 6.379 10.710 1.00 85.25 91 PRO A CA 1
ATOM 690 C C . PRO A 1 91 ? -10.990 6.090 9.497 1.00 85.25 91 PRO A C 1
ATOM 692 O O . PRO A 1 91 ? -10.598 6.440 8.398 1.00 85.25 91 PRO A O 1
ATOM 695 N N . CYS A 1 92 ? -12.189 5.526 9.678 1.00 84.94 92 CYS A N 1
ATOM 696 C CA . CYS A 1 92 ? -13.181 5.355 8.612 1.00 84.94 92 CYS A CA 1
ATOM 697 C C . CYS A 1 92 ? -13.889 6.655 8.200 1.00 84.94 92 CYS A C 1
ATOM 699 O O . CYS A 1 92 ? -14.594 6.659 7.199 1.00 84.94 92 CYS A O 1
ATOM 701 N N . ASN A 1 93 ? -13.702 7.755 8.940 1.00 81.81 93 ASN A N 1
ATOM 702 C CA . ASN A 1 93 ? -14.287 9.069 8.628 1.00 81.81 93 ASN A CA 1
ATOM 703 C C . ASN A 1 93 ? -13.254 10.201 8.620 1.00 81.81 93 ASN A C 1
ATOM 705 O O . ASN A 1 93 ? -13.553 11.313 8.190 1.00 81.81 93 ASN A O 1
ATOM 709 N N . GLN A 1 94 ? -12.047 9.937 9.124 1.00 87.56 94 GLN A N 1
ATOM 710 C CA . GLN A 1 94 ? -10.938 10.881 9.169 1.00 87.56 94 GLN A CA 1
ATOM 711 C C . GLN A 1 94 ? -9.699 10.221 8.571 1.00 87.56 94 GLN A C 1
ATOM 713 O O . GLN A 1 94 ? -8.967 9.507 9.252 1.00 87.56 94 GLN A O 1
ATOM 718 N N . TYR A 1 95 ? -9.489 10.464 7.282 1.00 91.88 95 TYR A N 1
ATOM 719 C CA . TYR A 1 95 ? -8.388 9.916 6.501 1.00 91.88 95 TYR A CA 1
ATOM 720 C C . TYR A 1 95 ? -7.957 10.902 5.415 1.00 91.88 95 TYR A C 1
ATOM 722 O O . TYR A 1 95 ? -8.689 11.823 5.046 1.00 91.88 95 TYR A O 1
ATOM 730 N N . THR A 1 96 ? -6.758 10.697 4.888 1.00 96.38 96 THR A N 1
ATOM 731 C CA . THR A 1 96 ? -6.248 11.357 3.688 1.00 96.38 96 THR A CA 1
ATOM 732 C C . THR A 1 96 ? -6.519 10.478 2.469 1.00 96.38 96 THR A C 1
ATOM 734 O O . THR A 1 96 ? -6.484 9.253 2.558 1.00 96.38 96 THR A O 1
ATOM 737 N N . LEU A 1 97 ? -6.822 11.088 1.325 1.00 96.75 97 LEU A N 1
ATOM 738 C CA . LEU A 1 97 ? -7.039 10.354 0.081 1.00 96.75 97 LEU A CA 1
ATOM 739 C C . LEU A 1 97 ? -5.714 10.125 -0.651 1.00 96.75 97 LEU A C 1
ATOM 741 O O . LEU A 1 97 ? -4.916 11.051 -0.785 1.00 96.75 97 LEU A O 1
ATOM 745 N N . ILE A 1 98 ? -5.515 8.898 -1.131 1.00 95.94 98 ILE A N 1
ATOM 746 C CA . ILE A 1 98 ? -4.596 8.583 -2.229 1.00 95.94 98 ILE A CA 1
ATOM 747 C C . ILE A 1 98 ? -5.482 8.334 -3.448 1.00 95.94 98 ILE A C 1
ATOM 749 O O . ILE A 1 98 ? -6.205 7.340 -3.504 1.00 95.94 98 ILE A O 1
ATOM 753 N N . GLU A 1 99 ? -5.465 9.264 -4.393 1.00 94.25 99 GLU A N 1
ATOM 754 C CA . GLU A 1 99 ? -6.309 9.262 -5.588 1.00 94.25 99 GLU A CA 1
ATOM 755 C C . GLU A 1 99 ? -5.490 9.703 -6.805 1.00 94.25 99 GLU A C 1
ATOM 757 O O . GLU A 1 99 ? -4.509 10.433 -6.658 1.00 94.25 99 GLU A O 1
ATOM 762 N N . ASN A 1 100 ? -5.902 9.288 -8.007 1.00 87.88 100 ASN A N 1
ATOM 763 C CA . ASN A 1 100 ? -5.178 9.542 -9.264 1.00 87.88 100 ASN A CA 1
ATOM 764 C C . ASN A 1 100 ? -3.748 8.956 -9.278 1.00 87.88 100 ASN A C 1
ATOM 766 O O . ASN A 1 100 ? -2.816 9.550 -9.823 1.00 87.88 100 ASN A O 1
ATOM 770 N N . GLU A 1 101 ? -3.562 7.803 -8.627 1.00 91.75 101 GLU A N 1
ATOM 771 C CA . GLU A 1 101 ? -2.291 7.074 -8.575 1.00 91.75 101 GLU A CA 1
ATOM 772 C C . GLU A 1 101 ? -2.465 5.623 -9.061 1.00 91.75 101 GLU A C 1
ATOM 774 O O . GLU A 1 101 ? -2.072 4.666 -8.395 1.00 91.75 101 GLU A O 1
ATOM 779 N N . GLU A 1 102 ? -3.041 5.435 -10.252 1.00 93.00 102 GLU A N 1
ATOM 780 C CA . GLU A 1 102 ? -3.361 4.116 -10.832 1.00 93.00 102 GLU A CA 1
ATOM 781 C C . GLU A 1 102 ? -2.111 3.242 -11.007 1.00 93.00 102 GLU A C 1
ATOM 783 O O . GLU A 1 102 ? -2.169 2.011 -10.943 1.00 93.00 102 GLU A O 1
ATOM 788 N N . LYS A 1 103 ? -0.948 3.887 -11.171 1.00 94.81 103 LYS A N 1
ATOM 789 C CA . LYS A 1 103 ? 0.360 3.228 -11.254 1.00 94.81 103 LYS A CA 1
ATOM 790 C C . LYS A 1 103 ? 0.718 2.451 -9.983 1.00 94.81 103 LYS A C 1
ATOM 792 O O . LYS A 1 103 ? 1.568 1.576 -10.077 1.00 94.81 103 LYS A O 1
ATOM 797 N N . ARG A 1 104 ? 0.063 2.691 -8.836 1.00 96.38 104 ARG A N 1
ATOM 798 C CA . ARG A 1 104 ? 0.233 1.893 -7.603 1.00 96.38 104 ARG A CA 1
ATOM 799 C C . ARG A 1 104 ? -0.336 0.476 -7.691 1.00 96.38 104 ARG A C 1
ATOM 801 O O . ARG A 1 104 ? -0.057 -0.327 -6.800 1.00 96.38 104 ARG A O 1
ATOM 808 N N . SER A 1 105 ? -1.071 0.147 -8.753 1.00 97.31 105 SER A N 1
ATOM 809 C CA . SER A 1 105 ? -1.530 -1.219 -9.008 1.00 97.31 105 SER A CA 1
ATOM 810 C C . SER A 1 105 ? -0.366 -2.190 -9.184 1.00 97.31 105 SER A C 1
ATOM 812 O O . SER A 1 105 ? 0.589 -1.922 -9.918 1.00 97.31 105 SER A O 1
ATOM 814 N N . ALA A 1 106 ? -0.490 -3.382 -8.597 1.00 97.06 106 ALA A N 1
ATOM 815 C CA . ALA A 1 106 ? 0.409 -4.503 -8.856 1.00 97.06 106 ALA A CA 1
ATOM 816 C C . ALA A 1 106 ? 0.453 -4.895 -10.347 1.00 97.06 106 ALA A C 1
ATOM 818 O O . ALA A 1 106 ? 1.440 -5.470 -10.804 1.00 97.06 106 ALA A O 1
ATOM 819 N N . GLY A 1 107 ? -0.575 -4.542 -11.128 1.00 94.75 107 GLY A N 1
ATOM 820 C CA . GLY A 1 107 ? -0.609 -4.728 -12.579 1.00 94.75 107 GLY A CA 1
ATOM 821 C C . GLY A 1 107 ? 0.281 -3.761 -13.375 1.00 94.75 107 GLY A C 1
ATOM 822 O O . GLY A 1 107 ? 0.517 -3.991 -14.563 1.00 94.75 107 GLY A O 1
ATOM 823 N N . TYR A 1 108 ? 0.789 -2.688 -12.761 1.00 95.56 108 TYR A N 1
ATOM 824 C CA . TYR A 1 108 ? 1.690 -1.736 -13.414 1.00 95.56 108 TYR A CA 1
ATOM 825 C C . TYR A 1 108 ? 3.156 -2.144 -13.260 1.00 95.56 108 TYR A C 1
ATOM 827 O O . TYR A 1 108 ? 3.582 -2.508 -12.166 1.00 95.56 108 TYR A O 1
ATOM 835 N N . ILE A 1 109 ? 3.941 -2.002 -14.334 1.00 93.31 109 ILE A N 1
ATOM 836 C CA . ILE A 1 109 ? 5.399 -2.183 -14.311 1.00 93.31 109 ILE A CA 1
ATOM 837 C C . ILE A 1 109 ? 6.093 -0.849 -14.595 1.00 93.31 109 ILE A C 1
ATOM 839 O O . ILE A 1 109 ? 5.941 -0.266 -15.667 1.00 93.31 109 ILE A O 1
ATOM 843 N N . THR A 1 110 ? 6.914 -0.414 -13.646 1.00 92.31 110 THR A N 1
ATOM 844 C CA . THR A 1 110 ? 7.742 0.788 -13.679 1.00 92.31 110 THR A CA 1
ATOM 845 C C . THR A 1 110 ? 8.882 0.654 -14.676 1.00 92.31 110 THR A C 1
ATOM 847 O O . THR A 1 110 ? 9.753 -0.215 -14.571 1.00 92.31 110 THR A O 1
ATOM 850 N N . HIS A 1 111 ? 8.952 1.592 -15.614 1.00 88.62 111 HIS A N 1
ATOM 851 C CA . HIS A 1 111 ? 10.056 1.698 -16.553 1.00 88.62 111 HIS A CA 1
ATOM 852 C C . HIS A 1 111 ? 11.016 2.806 -16.119 1.00 88.62 111 HIS A C 1
ATOM 854 O O . HIS A 1 111 ? 10.839 3.954 -16.508 1.00 88.62 111 HIS A O 1
ATOM 860 N N . ILE A 1 112 ? 12.096 2.463 -15.406 1.00 85.69 112 ILE A N 1
ATOM 861 C CA . ILE A 1 112 ? 13.069 3.429 -14.834 1.00 85.69 112 ILE A CA 1
ATOM 862 C C . ILE A 1 112 ? 13.623 4.434 -15.868 1.00 85.69 112 ILE A C 1
ATOM 864 O O . ILE A 1 112 ? 13.987 5.555 -15.536 1.00 85.69 112 ILE A O 1
ATOM 868 N N . SER A 1 113 ? 13.685 4.061 -17.150 1.00 84.06 113 SER A N 1
ATOM 869 C CA . SER A 1 113 ? 14.144 4.954 -18.225 1.00 84.06 113 SER A CA 1
ATOM 870 C C . SER A 1 113 ? 13.132 6.026 -18.655 1.00 84.06 113 SER A C 1
ATOM 872 O O . SER A 1 113 ? 13.465 6.863 -19.489 1.00 84.06 113 SER A O 1
ATOM 874 N N . LYS A 1 114 ? 11.877 5.930 -18.209 1.00 81.12 114 LYS A N 1
ATOM 875 C CA . LYS A 1 114 ? 10.746 6.749 -18.675 1.00 81.12 114 LYS A CA 1
ATOM 876 C C . LYS A 1 114 ? 9.933 7.332 -17.526 1.00 81.12 114 LYS A C 1
ATOM 878 O O . LYS A 1 114 ? 9.491 8.469 -17.627 1.00 81.12 114 LYS A O 1
ATOM 883 N N . ASP A 1 115 ? 9.726 6.540 -16.485 1.00 85.25 115 ASP A N 1
ATOM 884 C CA . ASP A 1 115 ? 8.942 6.902 -15.320 1.00 85.25 115 ASP A CA 1
ATOM 885 C C . ASP A 1 115 ? 9.822 7.556 -14.259 1.00 85.25 115 ASP A C 1
ATOM 887 O O . ASP A 1 115 ? 10.995 7.216 -14.099 1.00 85.25 115 ASP A O 1
ATOM 891 N N . ILE A 1 116 ? 9.211 8.453 -13.492 1.00 90.69 116 ILE A N 1
ATOM 892 C CA . ILE A 1 116 ? 9.713 8.844 -12.179 1.00 90.69 116 ILE A CA 1
ATOM 893 C C . ILE A 1 116 ? 9.061 7.874 -11.188 1.00 90.69 116 ILE A C 1
ATOM 895 O O . ILE A 1 116 ? 7.836 7.916 -11.056 1.00 90.69 116 ILE A O 1
ATOM 899 N N . PRO A 1 117 ? 9.823 6.974 -10.538 1.00 94.38 117 PRO A N 1
ATOM 900 C CA . PRO A 1 117 ? 9.247 6.020 -9.602 1.00 94.38 117 PRO A CA 1
ATOM 901 C C . PRO A 1 117 ? 8.574 6.726 -8.423 1.00 94.38 117 PRO A C 1
ATOM 903 O O . PRO A 1 117 ? 9.122 7.676 -7.863 1.00 94.38 117 PRO A O 1
ATOM 906 N N . ILE A 1 118 ? 7.410 6.222 -8.026 1.00 95.31 118 ILE A N 1
ATOM 907 C CA . ILE A 1 118 ? 6.700 6.652 -6.823 1.00 95.31 118 ILE A CA 1
ATOM 908 C C . ILE A 1 118 ? 7.568 6.333 -5.600 1.00 95.31 118 ILE A C 1
ATOM 910 O O . ILE A 1 118 ? 8.198 5.271 -5.528 1.00 95.31 118 ILE A O 1
ATOM 914 N N . SER A 1 119 ? 7.612 7.258 -4.642 1.00 95.62 119 SER A N 1
ATOM 915 C CA . SER A 1 119 ? 8.370 7.110 -3.401 1.00 95.62 119 SER A CA 1
ATOM 916 C C . SER A 1 119 ? 7.601 7.724 -2.236 1.00 95.62 119 SER A C 1
ATOM 918 O O . SER A 1 119 ? 7.372 8.932 -2.218 1.00 95.62 119 SER A O 1
ATOM 920 N N . ASP A 1 120 ? 7.279 6.910 -1.234 1.00 97.44 120 ASP A N 1
ATOM 921 C CA . ASP A 1 120 ? 6.528 7.308 -0.035 1.00 97.44 120 ASP A CA 1
ATOM 922 C C . ASP A 1 120 ? 7.451 7.802 1.099 1.00 97.44 120 ASP A C 1
ATOM 924 O O . ASP A 1 120 ? 7.097 7.807 2.275 1.00 97.44 120 ASP A O 1
ATOM 928 N N . GLU A 1 121 ? 8.653 8.276 0.756 1.00 95.69 121 GLU A N 1
ATOM 929 C CA . GLU A 1 121 ? 9.619 8.845 1.712 1.00 95.69 121 GLU A CA 1
ATOM 930 C C . GLU A 1 121 ? 9.091 10.108 2.405 1.00 95.69 121 GLU A C 1
ATOM 932 O O . GLU A 1 121 ? 9.357 10.338 3.586 1.00 95.69 121 GLU A O 1
ATOM 937 N N . ILE A 1 122 ? 8.316 10.904 1.667 1.00 92.12 122 ILE A N 1
ATOM 938 C CA . ILE A 1 122 ? 7.689 12.142 2.148 1.00 92.12 122 ILE A CA 1
ATOM 939 C C . ILE A 1 122 ? 6.213 11.951 2.522 1.00 92.12 122 ILE A C 1
ATOM 941 O O . ILE A 1 122 ? 5.510 12.933 2.763 1.00 92.12 122 ILE A O 1
ATOM 945 N N . LEU A 1 123 ? 5.729 10.705 2.526 1.00 94.38 123 LEU A N 1
ATOM 946 C CA . LEU A 1 123 ? 4.375 10.382 2.959 1.00 94.38 123 LEU A CA 1
ATOM 947 C C . LEU A 1 123 ? 4.233 10.728 4.449 1.00 94.38 123 LEU A C 1
ATOM 949 O O . LEU A 1 123 ? 5.123 10.443 5.245 1.00 94.38 123 LEU A O 1
ATOM 953 N N . ASN A 1 124 ? 3.137 11.377 4.840 1.00 96.50 124 ASN A N 1
ATOM 954 C CA . ASN A 1 124 ? 2.902 11.685 6.249 1.00 96.50 124 ASN A CA 1
ATOM 955 C C . ASN A 1 124 ? 2.381 10.441 6.959 1.00 96.50 124 ASN A C 1
ATOM 957 O O . ASN A 1 124 ? 1.512 9.754 6.439 1.00 96.50 124 ASN A O 1
ATOM 961 N N . GLU A 1 125 ? 2.841 10.186 8.178 1.00 97.12 125 GLU A N 1
ATOM 962 C CA . GLU A 1 125 ? 2.316 9.074 8.963 1.00 97.12 125 GLU A CA 1
ATOM 963 C C . GLU A 1 125 ? 0.879 9.372 9.432 1.00 97.12 125 GLU A C 1
ATOM 965 O O . GLU A 1 125 ? 0.660 10.138 10.372 1.00 97.12 125 GLU A O 1
ATOM 970 N N . THR A 1 126 ? -0.113 8.814 8.735 1.00 96.56 126 THR A N 1
ATOM 971 C CA . THR A 1 126 ? -1.543 9.025 9.009 1.00 96.56 126 THR A CA 1
ATOM 972 C C . THR A 1 126 ? -2.404 7.916 8.389 1.00 96.56 126 THR A C 1
ATOM 974 O O . THR A 1 126 ? -1.899 6.981 7.767 1.00 96.56 126 THR A O 1
ATOM 977 N N . TRP A 1 127 ? -3.721 8.010 8.577 1.00 96.19 127 TRP A N 1
ATOM 978 C CA . TRP A 1 127 ? -4.716 7.158 7.934 1.00 96.19 127 TRP A CA 1
ATOM 979 C C . TRP A 1 127 ? -4.974 7.583 6.493 1.00 96.19 127 TRP A C 1
ATOM 981 O O . TRP A 1 127 ? -5.270 8.748 6.230 1.00 96.19 127 TRP A O 1
ATOM 991 N N . TYR A 1 128 ? -4.940 6.615 5.586 1.00 97.50 128 TYR A N 1
ATOM 992 C CA . TYR A 1 128 ? -5.191 6.784 4.166 1.00 97.50 128 TYR A CA 1
ATOM 993 C C . TYR A 1 128 ? -6.350 5.914 3.694 1.00 97.50 128 TYR A C 1
ATOM 995 O O . TYR A 1 128 ? -6.458 4.748 4.077 1.00 97.50 128 TYR A O 1
ATOM 1003 N N . ARG A 1 129 ? -7.177 6.469 2.809 1.00 96.50 129 ARG A N 1
ATOM 1004 C CA . ARG A 1 129 ? -8.098 5.720 1.952 1.00 96.50 129 ARG A CA 1
ATOM 1005 C C . ARG A 1 129 ? -7.609 5.836 0.520 1.00 96.50 129 ARG A C 1
ATOM 1007 O O . ARG A 1 129 ? -7.277 6.931 0.068 1.00 96.50 129 ARG A O 1
ATOM 1014 N N . VAL A 1 130 ? -7.611 4.718 -0.188 1.00 97.06 130 VAL A N 1
ATOM 1015 C CA . VAL A 1 130 ? -7.241 4.681 -1.601 1.00 97.06 130 VAL A CA 1
ATOM 1016 C C . VAL A 1 130 ? -8.499 4.678 -2.451 1.00 97.06 130 VAL A C 1
ATOM 1018 O O . VAL A 1 130 ? -9.449 3.971 -2.128 1.00 97.06 130 VAL A O 1
ATOM 1021 N N . ILE A 1 131 ? -8.500 5.480 -3.513 1.00 94.94 131 ILE A N 1
ATOM 1022 C CA . ILE A 1 131 ? -9.544 5.489 -4.537 1.00 94.94 131 ILE A CA 1
ATOM 1023 C C . ILE A 1 131 ? -8.856 5.313 -5.886 1.00 94.94 131 ILE A C 1
ATOM 1025 O O . ILE A 1 131 ? -8.043 6.143 -6.295 1.00 94.94 131 ILE A O 1
ATOM 1029 N N . SER A 1 132 ? -9.148 4.199 -6.553 1.00 92.81 132 SER A N 1
ATOM 1030 C CA . SER A 1 132 ? -8.495 3.815 -7.803 1.00 92.81 132 SER A CA 1
ATOM 1031 C C . SER A 1 132 ? -9.378 2.863 -8.602 1.00 92.81 132 SER A C 1
ATOM 1033 O O . SER A 1 132 ? -9.839 1.845 -8.081 1.00 92.81 132 SER A O 1
ATOM 1035 N N . ASP A 1 133 ? -9.533 3.141 -9.897 1.00 90.56 133 ASP A N 1
ATOM 1036 C CA . ASP A 1 133 ? -10.243 2.265 -10.843 1.00 90.56 133 ASP A CA 1
ATOM 1037 C C . ASP A 1 133 ? -9.542 0.904 -11.023 1.00 90.56 133 ASP A C 1
ATOM 1039 O O . ASP A 1 133 ? -10.131 -0.070 -11.495 1.00 90.56 133 ASP A O 1
ATOM 1043 N N . ASN A 1 134 ? -8.275 0.827 -10.615 1.00 92.00 134 ASN A N 1
ATOM 1044 C CA . ASN A 1 134 ? -7.418 -0.348 -10.698 1.00 92.00 134 ASN A CA 1
ATOM 1045 C C . ASN A 1 134 ? -7.383 -1.169 -9.402 1.00 92.00 134 ASN A C 1
ATOM 1047 O O . ASN A 1 134 ? -6.633 -2.142 -9.311 1.00 92.00 134 ASN A O 1
ATOM 1051 N N . GLY A 1 135 ? -8.204 -0.797 -8.422 1.00 93.94 135 GLY A N 1
ATOM 1052 C CA . GLY A 1 135 ? -8.332 -1.471 -7.139 1.00 93.94 135 GLY A CA 1
ATOM 1053 C C . GLY A 1 135 ? -7.757 -0.656 -5.983 1.00 93.94 135 GLY A C 1
ATOM 1054 O O . GLY A 1 135 ? -6.752 0.036 -6.104 1.00 93.94 135 GLY A O 1
ATOM 1055 N N . GLU A 1 136 ? -8.415 -0.774 -4.833 1.00 95.94 136 GLU A N 1
ATOM 1056 C CA . GLU A 1 136 ? -8.145 0.020 -3.623 1.00 95.94 136 GLU A CA 1
ATOM 1057 C C . GLU A 1 136 ? -7.461 -0.809 -2.521 1.00 95.94 136 GLU A C 1
ATOM 1059 O O . GLU A 1 136 ? -7.100 -0.310 -1.454 1.00 95.94 136 GLU A O 1
ATOM 1064 N N . ILE A 1 137 ? -7.313 -2.112 -2.759 1.00 97.12 137 ILE A N 1
ATOM 1065 C CA . ILE A 1 137 ? -6.865 -3.084 -1.768 1.00 97.12 137 ILE A CA 1
ATOM 1066 C C . ILE A 1 137 ? -5.369 -3.340 -1.933 1.00 97.12 137 ILE A C 1
ATOM 1068 O O . ILE A 1 137 ? -4.908 -3.637 -3.034 1.00 97.12 137 ILE A O 1
ATOM 1072 N N . MET A 1 138 ? -4.606 -3.262 -0.840 1.00 97.94 138 MET A N 1
ATOM 1073 C CA . MET A 1 138 ? -3.190 -3.630 -0.857 1.00 97.94 138 MET A CA 1
ATOM 1074 C C . MET A 1 138 ? -3.044 -5.128 -1.183 1.00 97.94 138 MET A C 1
ATOM 1076 O O . MET A 1 138 ? -3.678 -5.952 -0.516 1.00 97.94 138 MET A O 1
ATOM 1080 N N . PRO A 1 139 ? -2.232 -5.516 -2.183 1.00 97.94 139 PRO A N 1
ATOM 1081 C CA . PRO A 1 139 ? -2.056 -6.918 -2.540 1.00 97.94 139 PRO A CA 1
ATOM 1082 C C . PRO A 1 139 ? -1.461 -7.703 -1.368 1.00 97.94 139 PRO A C 1
ATOM 1084 O O . PRO A 1 139 ? -0.496 -7.267 -0.740 1.00 97.94 139 PRO A O 1
ATOM 1087 N N . THR A 1 140 ? -2.015 -8.886 -1.100 1.00 97.88 140 THR A N 1
ATOM 1088 C CA . THR A 1 140 ? -1.556 -9.809 -0.043 1.00 97.88 140 THR A CA 1
ATOM 1089 C C . THR A 1 140 ? -0.501 -10.807 -0.531 1.00 97.88 140 THR A C 1
ATOM 1091 O O . THR A 1 140 ? -0.291 -11.871 0.051 1.00 97.88 140 THR A O 1
ATOM 1094 N N . TYR A 1 141 ? 0.138 -10.481 -1.652 1.00 97.38 141 TYR A N 1
ATOM 1095 C CA . TYR A 1 141 ? 1.166 -11.276 -2.305 1.00 97.38 141 TYR A CA 1
ATOM 1096 C C . TYR A 1 141 ? 2.285 -10.355 -2.809 1.00 97.38 141 TYR A C 1
ATOM 1098 O O . TYR A 1 141 ? 2.013 -9.196 -3.131 1.00 97.38 141 TYR A O 1
ATOM 1106 N N . PRO A 1 142 ? 3.527 -10.856 -2.918 1.00 97.44 142 PRO A N 1
ATOM 1107 C CA . PRO A 1 142 ? 4.643 -10.078 -3.442 1.00 97.44 142 PRO A CA 1
ATOM 1108 C C . PRO A 1 142 ? 4.465 -9.840 -4.951 1.00 97.44 142 PRO A C 1
ATOM 1110 O O . PRO A 1 142 ? 4.479 -10.811 -5.716 1.00 97.44 142 PRO A O 1
ATOM 1113 N N . PRO A 1 143 ? 4.312 -8.586 -5.418 1.00 96.50 143 PRO A N 1
ATOM 1114 C CA . PRO A 1 143 ? 4.080 -8.301 -6.834 1.00 96.50 143 PRO A CA 1
ATOM 1115 C C . PRO A 1 143 ? 5.346 -8.432 -7.697 1.00 96.50 143 PRO A C 1
ATOM 1117 O O . PRO A 1 143 ? 5.238 -8.576 -8.909 1.00 96.50 143 PRO A O 1
ATOM 1120 N N . GLY A 1 144 ? 6.542 -8.424 -7.097 1.00 96.56 144 GLY A N 1
ATOM 1121 C CA . GLY A 1 144 ? 7.820 -8.371 -7.814 1.00 96.56 144 GLY A CA 1
ATOM 1122 C C . GLY A 1 144 ? 8.428 -6.969 -7.816 1.00 96.56 144 GLY A C 1
ATOM 1123 O O . GLY A 1 144 ? 7.721 -5.975 -7.724 1.00 96.56 144 GLY A O 1
ATOM 1124 N N . THR A 1 145 ? 9.751 -6.856 -7.947 1.00 96.00 145 THR A N 1
ATOM 1125 C CA . THR A 1 145 ? 10.418 -5.548 -8.109 1.00 96.00 145 THR A CA 1
ATOM 1126 C C . THR A 1 145 ? 9.930 -4.806 -9.346 1.00 96.00 145 THR A C 1
ATOM 1128 O O . THR A 1 145 ? 9.646 -5.446 -10.356 1.00 96.00 145 THR A O 1
ATOM 1131 N N . LEU A 1 146 ? 9.963 -3.471 -9.313 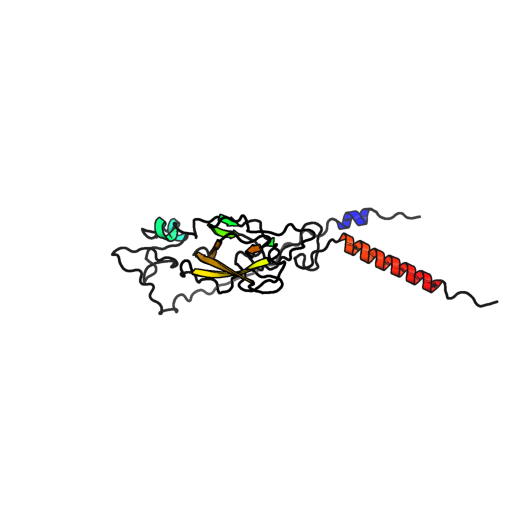1.00 95.94 146 LEU A N 1
ATOM 1132 C CA . LEU A 1 146 ? 9.478 -2.598 -10.392 1.00 95.94 146 LEU A CA 1
ATOM 1133 C C . LEU A 1 146 ? 7.961 -2.645 -10.620 1.00 95.94 146 LEU A C 1
ATOM 1135 O O . LEU A 1 146 ? 7.504 -2.134 -11.633 1.00 95.94 146 LEU A O 1
ATOM 1139 N N . HIS A 1 147 ? 7.175 -3.227 -9.719 1.00 96.56 147 HIS A N 1
ATOM 1140 C CA . HIS A 1 147 ? 5.716 -3.132 -9.777 1.00 96.56 147 HIS A CA 1
ATOM 1141 C C . HIS A 1 147 ? 5.187 -1.922 -8.992 1.00 96.56 147 HIS A C 1
ATOM 1143 O O . HIS A 1 147 ? 5.951 -1.214 -8.330 1.00 96.56 147 HIS A O 1
ATOM 1149 N N . CYS A 1 148 ? 3.880 -1.660 -9.076 1.00 96.94 148 CYS A N 1
ATOM 1150 C CA . CYS A 1 148 ? 3.202 -0.619 -8.291 1.00 96.94 148 CYS A CA 1
ATOM 1151 C C . CYS A 1 148 ? 3.787 0.790 -8.477 1.00 96.94 148 CYS A C 1
ATOM 1153 O O . CYS A 1 148 ? 3.762 1.617 -7.565 1.00 96.94 148 CYS A O 1
ATOM 1155 N N . GLY A 1 149 ? 4.373 1.059 -9.646 1.00 95.38 149 GLY A N 1
ATOM 1156 C CA . GLY A 1 149 ? 4.875 2.386 -9.997 1.00 95.38 149 GLY A CA 1
ATOM 1157 C C . GLY A 1 149 ? 6.149 2.782 -9.253 1.00 95.38 149 GLY A C 1
ATOM 1158 O O . GLY A 1 149 ? 6.605 3.911 -9.402 1.00 95.38 149 GLY A O 1
ATOM 1159 N N . THR A 1 150 ? 6.755 1.874 -8.483 1.00 96.69 150 THR A N 1
ATOM 1160 C CA . THR A 1 150 ? 7.970 2.120 -7.696 1.00 96.69 150 THR A CA 1
ATOM 1161 C C . THR A 1 150 ? 9.095 1.144 -8.058 1.00 96.69 150 THR A C 1
ATOM 1163 O O . THR A 1 150 ? 8.939 0.322 -8.963 1.00 96.69 150 THR A O 1
ATOM 1166 N N . ILE A 1 151 ? 10.255 1.257 -7.398 1.00 97.00 151 ILE A N 1
ATOM 1167 C CA . ILE A 1 151 ? 11.365 0.300 -7.537 1.00 97.00 151 ILE A CA 1
ATOM 1168 C C . ILE A 1 151 ? 11.204 -0.860 -6.555 1.00 97.00 151 ILE A C 1
ATOM 1170 O O . ILE A 1 151 ? 11.301 -2.015 -6.977 1.00 97.00 151 ILE A O 1
ATOM 1174 N N . ASN A 1 152 ? 10.946 -0.548 -5.281 1.00 97.75 152 ASN A N 1
ATOM 1175 C CA . ASN A 1 152 ? 10.795 -1.514 -4.191 1.00 97.75 152 ASN A CA 1
ATOM 1176 C C . ASN A 1 152 ? 9.353 -1.477 -3.664 1.00 97.75 152 ASN A C 1
ATOM 1178 O O . ASN A 1 152 ? 9.028 -0.633 -2.822 1.00 97.75 152 ASN A O 1
ATOM 1182 N N . PRO A 1 153 ? 8.457 -2.329 -4.178 1.00 98.31 153 PRO A N 1
ATOM 1183 C CA .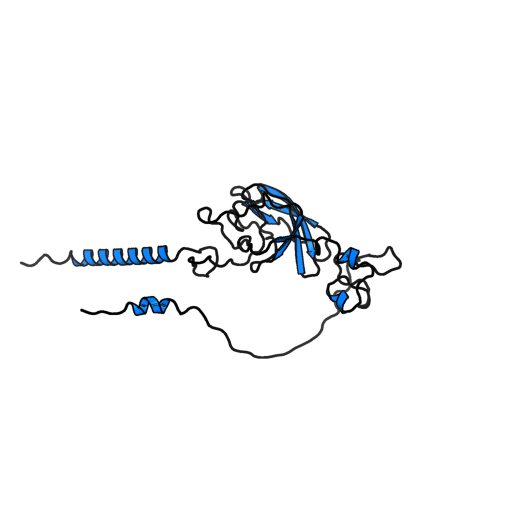 PRO A 1 153 ? 7.053 -2.253 -3.814 1.00 98.31 153 PRO A CA 1
ATOM 1184 C C . PRO A 1 153 ? 6.817 -2.800 -2.414 1.00 98.31 153 PRO A C 1
ATOM 1186 O O . PRO A 1 153 ? 7.479 -3.748 -1.986 1.00 98.31 153 PRO A O 1
ATOM 1189 N N . ILE A 1 154 ? 5.856 -2.208 -1.714 1.00 98.69 154 ILE A N 1
ATOM 1190 C CA . ILE A 1 154 ? 5.441 -2.644 -0.386 1.00 98.69 154 ILE A CA 1
ATOM 1191 C C . ILE A 1 154 ? 4.057 -3.284 -0.489 1.00 98.69 154 ILE A C 1
ATOM 1193 O O . ILE A 1 154 ? 3.104 -2.655 -0.950 1.00 98.69 154 ILE A O 1
ATOM 1197 N N . TRP A 1 155 ? 3.965 -4.542 -0.068 1.00 98.56 155 TRP A N 1
ATOM 1198 C CA . TRP A 1 155 ? 2.765 -5.380 -0.143 1.00 98.56 155 TRP A CA 1
ATOM 1199 C C . TRP A 1 155 ? 2.376 -5.893 1.248 1.00 98.56 155 TRP A C 1
ATOM 1201 O O . TRP A 1 155 ? 3.181 -5.855 2.176 1.00 98.56 155 TRP A O 1
ATOM 1211 N N . LEU A 1 156 ? 1.142 -6.363 1.426 1.00 98.50 156 LEU A N 1
ATOM 1212 C CA . LEU A 1 156 ? 0.641 -6.801 2.728 1.00 98.50 156 LEU A CA 1
ATOM 1213 C C . LEU A 1 156 ? 1.027 -8.260 3.004 1.00 98.50 156 LEU A C 1
ATOM 1215 O O . LEU A 1 156 ? 0.518 -9.170 2.356 1.00 98.50 156 LEU A O 1
ATOM 1219 N N . ASN A 1 157 ? 1.860 -8.514 4.010 1.00 97.50 157 ASN A N 1
ATOM 1220 C CA . ASN A 1 157 ? 2.191 -9.870 4.437 1.00 97.50 157 ASN A CA 1
ATOM 1221 C C . ASN A 1 157 ? 1.203 -10.356 5.501 1.00 97.50 157 ASN A C 1
ATOM 1223 O O . ASN A 1 157 ? 1.456 -10.325 6.706 1.00 97.50 157 ASN A O 1
ATOM 1227 N N . GLY A 1 158 ? 0.031 -10.774 5.038 1.00 93.56 158 GLY A N 1
ATOM 1228 C CA . GLY A 1 158 ? -1.038 -11.245 5.901 1.00 93.56 158 GLY A CA 1
ATOM 1229 C C . GLY A 1 158 ? -2.377 -11.278 5.187 1.00 93.56 158 GLY A C 1
ATOM 1230 O O . GLY A 1 158 ? -2.466 -11.176 3.966 1.00 93.56 158 GLY A O 1
ATOM 1231 N N . SER A 1 159 ? -3.439 -11.441 5.967 1.00 94.19 159 SER A N 1
ATOM 1232 C CA . SER A 1 159 ? -4.813 -11.324 5.483 1.00 94.19 159 SER A CA 1
ATOM 1233 C C . SER A 1 159 ? -5.411 -10.009 5.961 1.00 94.19 159 SER A C 1
ATOM 1235 O O . SER A 1 159 ? -5.110 -9.553 7.063 1.00 94.19 159 SER A O 1
ATOM 1237 N N . LEU A 1 160 ? -6.248 -9.406 5.120 1.00 93.75 160 LEU A N 1
ATOM 1238 C CA . LEU A 1 160 ? -6.999 -8.209 5.482 1.00 93.75 160 LEU A CA 1
ATOM 1239 C C . LEU A 1 160 ? -7.984 -8.517 6.617 1.00 93.75 160 LEU A C 1
ATOM 1241 O O . LEU A 1 160 ? -8.493 -9.641 6.681 1.00 93.75 160 LEU A O 1
ATOM 1245 N N . PRO A 1 161 ? -8.267 -7.534 7.486 1.00 91.25 161 PRO A N 1
ATOM 1246 C CA . PRO A 1 161 ? -9.205 -7.719 8.579 1.00 91.25 161 PRO A CA 1
ATOM 1247 C C . PRO A 1 161 ? -10.639 -7.889 8.071 1.00 91.25 161 PRO A C 1
ATOM 1249 O O . PRO A 1 161 ? -11.059 -7.269 7.087 1.00 91.25 161 PRO A O 1
ATOM 1252 N N . ASN A 1 162 ? -11.420 -8.696 8.783 1.00 82.06 162 ASN A N 1
ATOM 1253 C CA . ASN A 1 162 ? -12.860 -8.766 8.557 1.00 82.06 162 ASN A CA 1
ATOM 1254 C C . ASN A 1 162 ? -13.552 -7.498 9.080 1.00 82.06 162 ASN A C 1
ATOM 1256 O O . ASN A 1 162 ? -13.058 -6.821 9.982 1.00 82.06 162 ASN A O 1
ATOM 1260 N N . GLU A 1 163 ? -14.727 -7.188 8.536 1.00 70.75 163 GLU A N 1
ATOM 1261 C CA . GLU A 1 163 ? -15.609 -6.169 9.111 1.00 70.75 163 GLU A CA 1
ATOM 1262 C C . GLU A 1 163 ? -15.922 -6.557 10.569 1.00 70.75 163 GLU A C 1
ATOM 1264 O O . GLU A 1 163 ? -16.312 -7.697 10.835 1.00 70.75 163 GLU A O 1
ATOM 1269 N N . GLY A 1 164 ? -15.672 -5.654 11.522 1.00 57.50 164 GLY A N 1
ATOM 1270 C CA . GLY A 1 164 ? -15.743 -5.976 12.957 1.00 57.50 164 GLY A CA 1
ATOM 1271 C C . GLY A 1 164 ? -14.401 -6.104 13.670 1.00 57.50 164 GLY A C 1
ATOM 1272 O O . GLY A 1 164 ? -14.357 -5.982 14.892 1.00 57.50 164 GLY A O 1
ATOM 1273 N N . GLU A 1 165 ? -13.305 -6.330 12.944 1.00 63.91 165 GLU A N 1
ATOM 1274 C CA . GLU A 1 165 ? -11.973 -6.440 13.541 1.00 63.91 165 GLU A CA 1
ATOM 1275 C C . GLU A 1 165 ? -11.334 -5.051 13.682 1.00 63.91 165 GLU A C 1
ATOM 1277 O O . GLU A 1 165 ? -11.109 -4.330 12.707 1.00 63.91 165 GLU A O 1
ATOM 1282 N N . GLU A 1 166 ? -11.060 -4.647 14.923 1.00 68.31 166 GLU A N 1
ATOM 1283 C CA . GLU A 1 166 ? -10.571 -3.301 15.217 1.00 68.31 166 GLU A CA 1
ATOM 1284 C C . GLU A 1 166 ? -9.063 -3.156 14.990 1.00 68.31 166 GLU A C 1
ATOM 1286 O O . GLU A 1 166 ? -8.268 -3.888 15.581 1.00 68.31 166 GLU A O 1
ATOM 1291 N N . ASN A 1 167 ? -8.686 -2.122 14.221 1.00 70.88 167 ASN A N 1
ATOM 1292 C CA . ASN A 1 167 ? -7.336 -1.543 14.144 1.00 70.88 167 ASN A CA 1
ATOM 1293 C C . ASN A 1 167 ? -6.213 -2.586 14.145 1.00 70.88 167 ASN A C 1
ATOM 1295 O O . ASN A 1 167 ? -5.263 -2.499 14.931 1.00 70.88 167 ASN A O 1
ATOM 1299 N N . VAL A 1 168 ? -6.345 -3.580 13.269 1.00 86.75 168 VAL A N 1
ATOM 1300 C CA . VAL A 1 168 ? -5.450 -4.729 13.254 1.00 86.75 168 VAL A CA 1
ATOM 1301 C C . VAL A 1 168 ? -4.081 -4.266 12.783 1.00 86.75 168 VAL A C 1
ATOM 1303 O O . VAL A 1 168 ? -3.923 -3.758 11.670 1.00 86.75 168 VAL A O 1
ATOM 1306 N N . THR A 1 169 ? -3.086 -4.426 13.653 1.00 95.00 169 THR A N 1
ATOM 1307 C CA . THR A 1 169 ? -1.688 -4.247 13.275 1.00 95.00 169 THR A CA 1
ATOM 1308 C C . THR A 1 169 ? -1.285 -5.416 12.389 1.00 95.00 169 THR A C 1
ATOM 1310 O O . THR A 1 169 ? -1.337 -6.569 12.819 1.00 95.00 169 THR A O 1
ATOM 1313 N N . LEU A 1 170 ? -0.885 -5.107 11.163 1.00 96.50 170 LEU A N 1
ATOM 1314 C CA . LEU A 1 170 ? -0.406 -6.064 10.176 1.00 96.50 170 LEU A CA 1
ATOM 1315 C C . LEU A 1 170 ? 1.009 -5.690 9.745 1.00 96.50 170 LEU A C 1
ATOM 1317 O O . LEU A 1 170 ? 1.462 -4.560 9.939 1.00 96.50 170 LEU A O 1
ATOM 1321 N N . VAL A 1 171 ? 1.697 -6.652 9.140 1.00 98.00 171 VAL A N 1
ATOM 1322 C CA . VAL A 1 171 ? 3.032 -6.445 8.588 1.00 98.00 171 VAL A CA 1
ATOM 1323 C C . VAL A 1 171 ? 2.907 -6.217 7.090 1.00 98.00 171 VAL A C 1
ATOM 1325 O O . VAL A 1 171 ? 2.370 -7.053 6.366 1.00 98.00 171 VAL A O 1
ATOM 1328 N N . ALA A 1 172 ? 3.410 -5.084 6.621 1.00 98.31 172 ALA A N 1
ATOM 1329 C CA . ALA A 1 172 ? 3.690 -4.847 5.218 1.00 98.31 172 ALA A CA 1
ATOM 1330 C C . ALA A 1 172 ? 5.162 -5.170 4.937 1.00 98.31 172 ALA A C 1
ATOM 1332 O O . ALA A 1 172 ? 6.033 -4.925 5.767 1.00 98.31 172 ALA A O 1
ATOM 1333 N N . CYS A 1 173 ? 5.441 -5.733 3.773 1.00 98.31 173 CYS A N 1
ATOM 1334 C CA . CYS A 1 173 ? 6.761 -6.190 3.374 1.00 98.31 173 CYS A CA 1
ATOM 1335 C C . CYS A 1 173 ? 7.254 -5.373 2.193 1.00 98.31 173 CYS A C 1
ATOM 1337 O O . CYS A 1 173 ? 6.607 -5.332 1.146 1.00 98.31 173 CYS A O 1
ATOM 1339 N N . LYS A 1 174 ? 8.425 -4.762 2.339 1.00 98.25 174 LYS A N 1
ATOM 1340 C CA . LYS A 1 174 ? 9.132 -4.139 1.225 1.00 98.25 174 LYS A CA 1
ATOM 1341 C C . LYS A 1 174 ? 9.900 -5.199 0.450 1.00 98.25 174 LYS A C 1
ATOM 1343 O O . LYS A 1 174 ? 10.813 -5.840 0.973 1.00 98.25 174 LYS A O 1
ATOM 1348 N N . GLN A 1 175 ? 9.549 -5.346 -0.817 1.00 97.75 175 GLN A N 1
ATOM 1349 C CA . GLN A 1 175 ? 10.196 -6.277 -1.722 1.00 97.75 175 GLN A CA 1
ATOM 1350 C C . GLN A 1 175 ? 11.389 -5.623 -2.425 1.00 97.75 175 GLN A C 1
ATOM 1352 O O . GLN A 1 175 ? 11.276 -4.535 -2.991 1.00 97.75 175 GLN A O 1
ATOM 1357 N N . THR A 1 176 ? 12.524 -6.320 -2.437 1.00 96.25 176 THR A N 1
ATOM 1358 C CA . THR A 1 176 ? 13.728 -5.965 -3.198 1.00 96.25 176 THR A CA 1
ATOM 1359 C C . THR A 1 176 ? 14.032 -7.047 -4.235 1.00 96.25 176 THR A C 1
ATOM 1361 O O . THR A 1 176 ? 13.296 -8.021 -4.397 1.00 96.25 176 THR A O 1
ATOM 1364 N N . GLN A 1 177 ? 15.122 -6.879 -4.987 1.00 93.56 177 GLN A N 1
ATOM 1365 C CA . GLN A 1 177 ? 15.553 -7.881 -5.965 1.00 93.56 177 GLN A CA 1
ATOM 1366 C C . GLN A 1 177 ? 16.016 -9.189 -5.303 1.00 93.56 177 GLN A C 1
ATOM 1368 O O . GLN A 1 177 ? 15.952 -10.244 -5.933 1.00 93.56 177 GLN A O 1
ATOM 1373 N N . ASN A 1 178 ? 16.499 -9.112 -4.061 1.00 93.75 178 ASN A N 1
ATOM 1374 C CA . ASN A 1 178 ? 17.117 -10.238 -3.366 1.00 93.75 178 ASN A CA 1
ATOM 1375 C C . ASN A 1 178 ? 16.154 -10.927 -2.396 1.00 93.75 178 ASN A C 1
ATOM 1377 O O . ASN A 1 178 ? 16.277 -12.135 -2.199 1.00 93.75 178 ASN A O 1
ATOM 1381 N N . ASP A 1 179 ? 15.205 -10.180 -1.827 1.00 96.31 179 ASP A N 1
ATOM 1382 C CA . ASP A 1 179 ? 14.247 -10.685 -0.850 1.00 96.31 179 ASP A CA 1
ATOM 1383 C C . ASP A 1 179 ? 12.827 -10.180 -1.150 1.00 96.31 179 ASP A C 1
ATOM 1385 O O . ASP A 1 179 ? 12.603 -9.026 -1.521 1.00 96.31 179 ASP A O 1
ATOM 1389 N N . VAL A 1 180 ? 11.847 -11.066 -0.980 1.00 96.62 180 VAL A N 1
ATOM 1390 C CA . VAL A 1 180 ? 10.419 -10.745 -1.091 1.00 96.62 180 VAL A CA 1
ATOM 1391 C C . VAL A 1 180 ? 9.920 -9.904 0.089 1.00 96.62 180 VAL A C 1
ATOM 1393 O O . VAL A 1 180 ? 8.896 -9.234 -0.047 1.00 96.62 180 VAL A O 1
A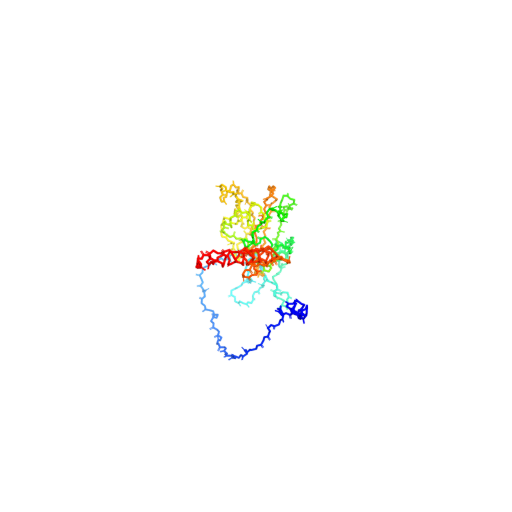TOM 1396 N N . CYS A 1 181 ? 10.640 -9.916 1.214 1.00 97.31 181 CYS A N 1
ATOM 1397 C CA . CYS A 1 181 ? 10.388 -9.096 2.393 1.00 97.31 181 CYS A CA 1
ATOM 1398 C C . CYS A 1 181 ? 11.715 -8.717 3.073 1.00 97.31 181 CYS A C 1
ATOM 1400 O O . CYS A 1 181 ? 12.059 -9.224 4.135 1.00 97.31 181 CYS A O 1
ATOM 1402 N N . GLU A 1 182 ? 12.471 -7.816 2.443 1.00 96.75 182 GLU A N 1
ATOM 1403 C CA . GLU A 1 182 ? 13.740 -7.316 2.997 1.00 96.75 182 GLU A CA 1
ATOM 1404 C C . GLU A 1 182 ? 13.516 -6.524 4.296 1.00 96.75 182 GLU A C 1
ATOM 1406 O O . GLU A 1 182 ? 14.341 -6.534 5.207 1.00 96.75 182 GLU A O 1
ATOM 1411 N N . GLU A 1 183 ? 12.399 -5.800 4.360 1.00 96.31 183 GLU A N 1
ATOM 1412 C CA . GLU A 1 183 ? 12.051 -4.918 5.466 1.00 96.31 183 GLU A CA 1
ATOM 1413 C C . GLU A 1 183 ? 10.570 -5.093 5.811 1.00 96.31 183 GLU A C 1
ATOM 1415 O O . GLU A 1 183 ? 9.696 -4.959 4.949 1.00 96.31 183 GLU A O 1
ATOM 1420 N N . GLU A 1 184 ? 10.310 -5.394 7.082 1.00 97.62 184 GLU A N 1
ATOM 1421 C CA . GLU A 1 184 ? 8.972 -5.479 7.661 1.00 97.62 184 GLU A CA 1
ATOM 1422 C C . GLU A 1 184 ? 8.559 -4.120 8.234 1.00 97.62 184 GLU A C 1
ATOM 1424 O O . GLU A 1 184 ? 9.267 -3.518 9.044 1.00 97.62 184 GLU A O 1
ATOM 1429 N N . ILE A 1 185 ? 7.380 -3.653 7.838 1.00 98.00 185 ILE A N 1
ATOM 1430 C CA . ILE A 1 185 ? 6.812 -2.368 8.226 1.00 98.00 185 ILE A CA 1
ATOM 1431 C C . ILE A 1 185 ? 5.483 -2.637 8.923 1.00 98.00 185 ILE A C 1
ATOM 1433 O O . ILE A 1 185 ? 4.554 -3.184 8.331 1.00 98.00 185 ILE A O 1
ATOM 1437 N N . ASN A 1 186 ? 5.371 -2.239 10.188 1.00 98.06 186 ASN A N 1
ATOM 1438 C CA . ASN A 1 186 ? 4.107 -2.350 10.909 1.00 98.06 186 ASN A CA 1
ATOM 1439 C C . ASN A 1 186 ? 3.140 -1.267 10.426 1.00 98.06 186 ASN A C 1
ATOM 1441 O O . ASN A 1 186 ? 3.408 -0.076 10.582 1.00 98.06 186 ASN A O 1
ATOM 1445 N N . ILE A 1 187 ? 1.999 -1.693 9.897 1.00 97.94 187 ILE A N 1
ATOM 1446 C CA . ILE A 1 187 ? 0.893 -0.821 9.503 1.00 97.94 187 ILE A CA 1
ATOM 1447 C C . ILE A 1 187 ? -0.354 -1.183 10.306 1.00 97.94 187 ILE A C 1
ATOM 1449 O O . ILE A 1 187 ? -0.425 -2.253 10.914 1.00 97.94 187 ILE A O 1
ATOM 1453 N N . LYS A 1 188 ? -1.365 -0.314 10.302 1.00 96.38 188 LYS A N 1
ATOM 1454 C CA . LYS A 1 188 ? -2.697 -0.674 10.815 1.00 96.38 188 LYS A CA 1
ATOM 1455 C C . LYS A 1 188 ? -3.693 -0.659 9.680 1.00 96.38 188 LYS A C 1
ATOM 1457 O O . LYS A 1 188 ? -3.651 0.240 8.846 1.00 96.38 188 LYS A O 1
ATOM 1462 N N . VAL A 1 189 ? -4.594 -1.628 9.673 1.00 95.56 189 VAL A N 1
ATOM 1463 C CA . VAL A 1 189 ? -5.647 -1.721 8.665 1.00 95.56 189 VAL A CA 1
ATOM 1464 C C . VAL A 1 189 ? -6.989 -1.831 9.3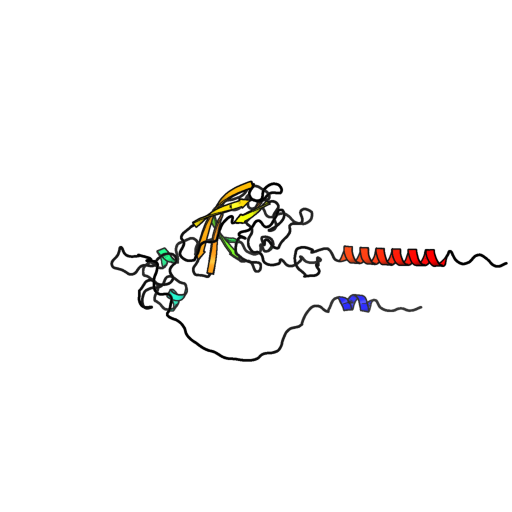68 1.00 95.56 189 VAL A C 1
ATOM 1466 O O . VAL A 1 189 ? -7.122 -2.539 10.368 1.00 95.56 189 VAL A O 1
ATOM 1469 N N . MET A 1 190 ? -7.983 -1.116 8.852 1.00 90.06 190 MET A N 1
ATOM 1470 C CA . MET A 1 190 ? -9.361 -1.205 9.320 1.00 90.06 190 MET A CA 1
ATOM 1471 C C . MET A 1 190 ? -10.297 -1.407 8.131 1.00 90.06 190 MET A C 1
ATOM 1473 O O . MET A 1 190 ? -10.162 -0.734 7.109 1.00 90.06 190 MET A O 1
ATOM 1477 N N . ASN A 1 191 ? -11.228 -2.350 8.280 1.00 89.00 191 ASN A N 1
ATOM 1478 C CA . ASN A 1 191 ? -12.302 -2.611 7.329 1.00 89.00 191 ASN A CA 1
ATOM 1479 C C . ASN A 1 191 ? -13.540 -1.805 7.745 1.00 89.00 191 ASN A C 1
ATOM 1481 O O . ASN A 1 191 ? -14.089 -2.022 8.827 1.00 89.00 191 ASN A O 1
ATOM 1485 N N . CYS A 1 192 ? -13.929 -0.833 6.925 1.00 83.81 192 CYS A N 1
ATOM 1486 C CA . CYS A 1 192 ? -15.012 0.095 7.219 1.00 83.81 192 CYS A CA 1
ATOM 1487 C C . CYS A 1 192 ? -16.345 -0.425 6.667 1.00 83.81 192 CYS A C 1
ATOM 1489 O O . CYS A 1 192 ? -16.393 -1.000 5.580 1.00 83.81 192 CYS A O 1
ATOM 1491 N N . SER A 1 193 ? -17.450 -0.131 7.357 1.00 72.44 193 SER A N 1
ATOM 1492 C CA . SER A 1 193 ? -18.804 -0.582 6.985 1.00 72.44 193 SER A CA 1
ATOM 1493 C C . SER A 1 193 ? -19.296 -0.087 5.615 1.00 72.44 193 SER A C 1
ATOM 1495 O O . SER A 1 193 ? -20.248 -0.627 5.058 1.00 72.44 193 SER A O 1
ATOM 1497 N N . GLY A 1 194 ? -18.619 0.902 5.023 1.00 72.81 194 GLY A N 1
ATOM 1498 C CA . GLY A 1 194 ? -18.832 1.342 3.640 1.00 72.81 194 GLY A CA 1
ATOM 1499 C C . GLY A 1 194 ? -18.197 0.440 2.571 1.00 72.81 194 GLY A C 1
ATOM 1500 O O . GLY A 1 194 ? -18.213 0.804 1.397 1.00 72.81 194 GLY A O 1
ATOM 1501 N N . GLY A 1 195 ? -17.611 -0.702 2.950 1.00 81.75 195 GLY A N 1
ATOM 1502 C CA . GLY A 1 195 ? -17.000 -1.655 2.019 1.00 81.75 195 GLY A CA 1
ATOM 1503 C C . GLY A 1 195 ? -15.627 -1.229 1.493 1.00 81.75 195 GLY A C 1
ATOM 1504 O O . GLY A 1 195 ? -15.243 -1.632 0.399 1.00 81.75 195 GLY A O 1
ATOM 1505 N N . PHE A 1 196 ? -14.896 -0.415 2.256 1.00 89.62 196 PHE A N 1
ATOM 1506 C CA . PHE A 1 196 ? -13.549 0.046 1.918 1.00 89.62 196 PHE A CA 1
ATOM 1507 C C . PHE A 1 196 ? -12.597 -0.138 3.100 1.00 89.62 196 PHE A C 1
ATOM 1509 O O . PHE A 1 196 ? -13.019 -0.229 4.254 1.00 89.62 196 PHE A O 1
ATOM 1516 N N . TYR A 1 197 ? -11.300 -0.151 2.808 1.00 94.38 197 TYR A N 1
ATOM 1517 C CA . TYR A 1 197 ? -10.256 -0.224 3.823 1.00 94.38 197 TYR A CA 1
ATOM 1518 C C . TYR A 1 197 ? -9.587 1.130 4.017 1.00 94.38 197 TYR A C 1
ATOM 1520 O O . TYR A 1 197 ? -9.414 1.901 3.070 1.00 94.38 197 TYR A O 1
ATOM 1528 N N . VAL A 1 198 ? -9.162 1.382 5.250 1.00 95.19 198 VAL A N 1
ATOM 1529 C CA . VAL A 1 198 ? -8.255 2.480 5.581 1.00 95.19 198 VAL A CA 1
ATOM 1530 C C . VAL A 1 198 ? -6.972 1.930 6.179 1.00 95.19 198 VAL A C 1
ATOM 1532 O O . VAL A 1 198 ? -6.983 0.955 6.935 1.00 95.19 198 VAL A O 1
ATOM 1535 N N . TYR A 1 199 ? -5.863 2.569 5.825 1.00 97.62 199 TYR A N 1
ATOM 1536 C CA . TYR A 1 199 ? -4.518 2.116 6.143 1.00 97.62 199 TYR A CA 1
ATOM 1537 C C . TYR A 1 199 ? -3.779 3.211 6.897 1.00 97.62 199 TYR A C 1
ATOM 1539 O O . TYR A 1 199 ? -3.638 4.322 6.397 1.00 97.62 199 TYR A O 1
ATOM 1547 N N . TYR A 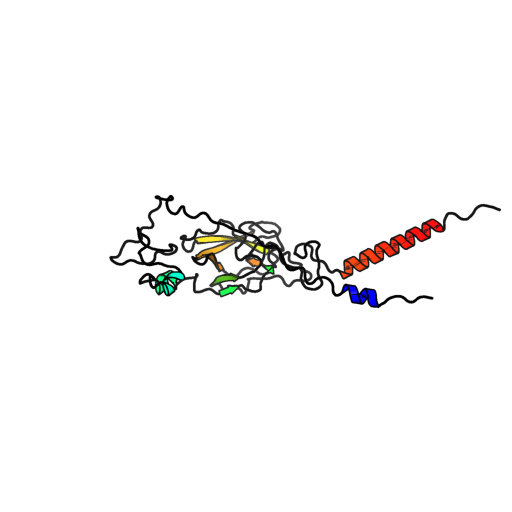1 200 ? -3.292 2.910 8.092 1.00 97.38 200 TYR A N 1
ATOM 1548 C CA . TYR A 1 200 ? -2.354 3.776 8.789 1.00 97.38 200 TYR A CA 1
ATOM 1549 C C . TYR A 1 200 ? -0.947 3.447 8.304 1.00 97.38 200 TYR A C 1
ATOM 1551 O O . TYR A 1 200 ? -0.430 2.367 8.610 1.00 97.38 200 TYR A O 1
ATOM 1559 N N . LEU A 1 201 ? -0.362 4.353 7.525 1.00 98.25 201 LEU A N 1
ATOM 1560 C CA . LEU A 1 201 ? 0.874 4.106 6.787 1.00 98.25 201 LEU A CA 1
ATOM 1561 C C . LEU A 1 201 ? 1.988 5.024 7.298 1.00 98.25 201 LEU A C 1
ATOM 1563 O O . LEU A 1 201 ? 1.820 6.241 7.234 1.00 98.25 201 LEU A O 1
ATOM 1567 N N . PRO A 1 202 ? 3.120 4.484 7.778 1.00 97.81 202 PRO A N 1
ATOM 1568 C CA . PRO A 1 202 ? 4.325 5.270 8.001 1.00 97.81 202 PRO A CA 1
ATOM 1569 C C . PRO A 1 202 ? 5.017 5.605 6.679 1.00 97.81 202 PRO A C 1
ATOM 1571 O O . PRO A 1 202 ? 4.808 4.943 5.656 1.00 97.81 202 PRO A O 1
ATOM 1574 N N . ASN A 1 203 ? 5.879 6.617 6.714 1.00 96.81 203 ASN A N 1
ATOM 1575 C CA . ASN A 1 203 ? 6.756 6.919 5.593 1.00 96.81 203 ASN A CA 1
ATOM 1576 C C . ASN A 1 203 ? 7.762 5.783 5.353 1.00 96.81 203 ASN A C 1
ATOM 1578 O O . ASN A 1 203 ? 8.022 4.952 6.224 1.00 96.81 203 ASN A O 1
ATOM 1582 N N . THR A 1 204 ? 8.334 5.744 4.154 1.00 95.44 204 THR A N 1
ATOM 1583 C CA . THR A 1 204 ? 9.201 4.639 3.723 1.00 95.44 204 THR A CA 1
ATOM 1584 C C . THR A 1 204 ? 10.615 5.120 3.413 1.00 95.44 204 THR A C 1
ATOM 1586 O O . THR A 1 204 ? 10.904 6.312 3.372 1.00 95.44 204 THR A O 1
ATOM 1589 N N . THR A 1 205 ? 11.530 4.196 3.125 1.00 92.38 205 THR A N 1
ATOM 1590 C CA . THR A 1 205 ? 12.814 4.558 2.505 1.00 92.38 205 THR A CA 1
ATOM 1591 C C . THR A 1 205 ? 12.632 4.992 1.045 1.00 92.38 205 THR A C 1
ATOM 1593 O O . THR A 1 205 ? 11.647 4.612 0.405 1.00 92.38 205 THR A O 1
ATOM 1596 N N . THR A 1 206 ? 13.615 5.702 0.485 1.00 90.88 206 THR A N 1
ATOM 1597 C CA . THR A 1 206 ? 13.626 6.162 -0.915 1.00 90.88 206 THR A CA 1
ATOM 1598 C C . THR A 1 206 ? 13.348 5.040 -1.923 1.00 90.88 206 THR A C 1
ATOM 1600 O O . THR A 1 206 ? 13.772 3.894 -1.744 1.00 90.88 206 THR A O 1
ATOM 1603 N N . ASN A 1 207 ? 12.670 5.382 -3.023 1.00 92.50 207 ASN A N 1
ATOM 1604 C CA . ASN A 1 207 ? 12.302 4.465 -4.111 1.00 92.50 207 ASN A CA 1
ATOM 1605 C C . ASN A 1 207 ? 11.462 3.262 -3.647 1.00 92.50 207 ASN A C 1
ATOM 1607 O O . ASN A 1 207 ? 11.588 2.166 -4.204 1.00 92.50 207 ASN A O 1
ATOM 1611 N N . SER A 1 208 ? 10.666 3.447 -2.596 1.00 97.25 208 SER A N 1
ATOM 1612 C CA . SER A 1 208 ? 9.733 2.440 -2.093 1.00 97.25 208 SER A CA 1
ATOM 1613 C C . SER A 1 208 ? 8.354 3.068 -1.962 1.00 97.25 208 SER A C 1
ATOM 1615 O O . SER A 1 208 ? 8.255 4.241 -1.607 1.00 97.25 208 SER A O 1
ATOM 1617 N N . ALA A 1 209 ? 7.308 2.314 -2.274 1.00 97.88 209 ALA A N 1
ATOM 1618 C CA . ALA A 1 209 ? 5.938 2.801 -2.177 1.00 97.88 209 ALA A CA 1
ATOM 1619 C C . ALA A 1 209 ? 4.962 1.659 -1.892 1.00 97.88 209 ALA A C 1
ATOM 1621 O O . ALA A 1 209 ? 5.189 0.520 -2.313 1.00 97.88 209 ALA A O 1
ATOM 1622 N N . TYR A 1 210 ? 3.868 1.976 -1.203 1.00 98.50 210 TYR A N 1
ATOM 1623 C CA . TYR A 1 210 ? 2.777 1.040 -0.945 1.00 98.50 210 TYR A CA 1
ATOM 1624 C C . TYR A 1 210 ? 1.982 0.749 -2.219 1.00 98.50 210 TYR A C 1
ATOM 1626 O O . TYR A 1 210 ? 1.533 1.669 -2.914 1.00 98.50 210 TYR A O 1
ATOM 1634 N N . CYS A 1 211 ? 1.801 -0.541 -2.498 1.00 98.19 211 CYS A N 1
ATOM 1635 C CA . CYS A 1 211 ? 0.965 -1.042 -3.579 1.00 98.19 211 CYS A CA 1
ATOM 1636 C C . CYS A 1 211 ? -0.515 -0.966 -3.220 1.00 98.19 211 CYS A C 1
ATOM 1638 O O . CYS A 1 211 ? -0.902 -1.323 -2.108 1.00 98.19 211 CYS A O 1
ATOM 1640 N N . PHE A 1 212 ? -1.351 -0.634 -4.200 1.00 98.00 212 PHE A N 1
ATOM 1641 C CA . PHE A 1 212 ? -2.802 -0.711 -4.074 1.00 98.00 212 PHE A CA 1
ATOM 1642 C C . PHE A 1 212 ? -3.439 -1.117 -5.393 1.00 98.00 212 PHE A C 1
ATOM 1644 O O . PHE A 1 212 ? -3.202 -0.489 -6.421 1.00 98.00 212 PHE A O 1
ATOM 1651 N N . GLY A 1 213 ? -4.263 -2.158 -5.332 1.00 96.56 213 GLY A N 1
ATOM 1652 C CA . GLY A 1 213 ? -4.928 -2.743 -6.481 1.00 96.56 21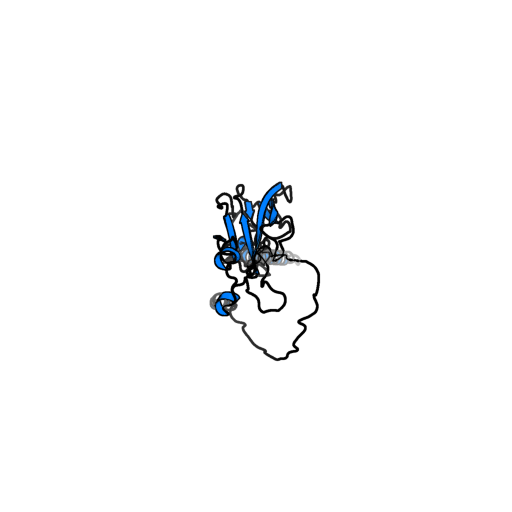3 GLY A CA 1
ATOM 1653 C C . GLY A 1 213 ? -4.087 -3.790 -7.206 1.00 96.56 213 GLY A C 1
ATOM 1654 O O . GLY A 1 213 ? -2.866 -3.882 -7.063 1.00 96.56 213 GLY A O 1
ATOM 1655 N N . ASP A 1 214 ? -4.782 -4.595 -7.996 1.00 95.12 214 ASP A N 1
ATOM 1656 C CA . ASP A 1 214 ? -4.245 -5.627 -8.884 1.00 95.12 214 ASP A CA 1
ATOM 1657 C C . ASP A 1 214 ? -4.765 -5.478 -10.327 1.00 95.12 214 ASP A C 1
ATOM 1659 O O . ASP A 1 214 ? -4.378 -6.234 -11.221 1.00 95.12 214 ASP A O 1
ATOM 1663 N N . GLY A 1 215 ? -5.624 -4.484 -10.571 1.00 92.94 215 GLY A N 1
ATOM 1664 C CA . GLY A 1 215 ? -6.294 -4.261 -11.841 1.00 92.94 215 GLY A CA 1
ATOM 1665 C C . GLY A 1 215 ? -5.357 -3.745 -12.940 1.00 92.94 215 GLY A C 1
ATOM 1666 O O . GLY A 1 215 ? -4.389 -3.025 -12.664 1.00 92.94 215 GLY A O 1
ATOM 1667 N N . PRO A 1 216 ? -5.655 -4.050 -14.214 1.00 91.50 216 PRO A N 1
ATOM 1668 C CA . PRO A 1 216 ? -4.783 -3.740 -15.344 1.00 91.50 216 PRO A CA 1
ATOM 1669 C C . PRO A 1 216 ? -4.731 -2.236 -15.638 1.00 91.50 216 PRO A C 1
ATOM 1671 O O . PRO A 1 216 ? -5.763 -1.604 -15.858 1.00 91.50 216 PRO A O 1
ATOM 1674 N N . VAL A 1 217 ? -3.531 -1.656 -15.688 1.00 93.12 217 VAL A N 1
ATOM 1675 C CA . VAL A 1 217 ? -3.341 -0.216 -15.945 1.00 93.12 217 VAL A CA 1
ATOM 1676 C C . VAL A 1 217 ? -3.246 0.047 -17.443 1.00 93.12 217 VAL A C 1
ATOM 1678 O O . VAL A 1 217 ? -2.506 -0.646 -18.141 1.00 93.12 217 VAL A O 1
ATOM 1681 N N . LEU A 1 218 ? -4.010 1.018 -17.950 1.00 91.50 218 LEU A N 1
ATOM 1682 C CA . LEU A 1 218 ? -4.012 1.385 -19.370 1.00 91.50 218 LEU A CA 1
ATOM 1683 C C . LEU A 1 218 ? -2.631 1.877 -19.821 1.00 91.50 218 LEU A C 1
ATOM 1685 O O . LEU A 1 218 ? -1.883 2.471 -19.047 1.00 91.50 218 LEU A O 1
ATOM 1689 N N . CYS A 1 219 ? -2.294 1.639 -21.088 1.00 88.62 219 CYS A N 1
ATOM 1690 C CA . CYS A 1 219 ? -1.100 2.237 -21.673 1.00 88.62 219 CYS A CA 1
ATOM 1691 C C . CYS A 1 219 ? -1.209 3.769 -21.702 1.00 88.62 219 CYS A C 1
ATOM 1693 O O . CYS A 1 219 ? -2.247 4.309 -22.082 1.00 88.62 219 CYS A O 1
ATOM 1695 N N . ASP A 1 220 ? -0.107 4.451 -21.379 1.00 86.31 220 ASP A N 1
ATOM 1696 C CA . ASP A 1 220 ? -0.011 5.905 -21.536 1.00 86.31 220 ASP A CA 1
ATOM 1697 C C . ASP A 1 220 ? -0.133 6.317 -23.015 1.00 86.31 220 ASP A C 1
ATOM 1699 O O . ASP A 1 220 ? 0.165 5.536 -23.931 1.00 86.31 220 ASP A O 1
ATOM 1703 N N . ASP A 1 221 ? -0.499 7.576 -23.257 1.00 85.69 221 ASP A N 1
ATOM 1704 C CA . ASP A 1 221 ? -0.651 8.130 -24.603 1.00 85.69 221 ASP A CA 1
ATOM 1705 C C . ASP A 1 221 ? 0.585 7.884 -25.489 1.00 85.69 221 ASP A C 1
ATOM 1707 O O . ASP A 1 221 ? 1.733 8.171 -25.139 1.00 85.69 221 ASP A O 1
ATOM 1711 N N . GLY A 1 222 ? 0.348 7.353 -26.692 1.00 81.31 222 GLY A N 1
ATOM 1712 C CA . GLY A 1 222 ? 1.405 7.022 -27.655 1.00 81.31 222 GLY A CA 1
ATOM 1713 C C . GLY A 1 222 ? 2.110 5.682 -27.406 1.00 81.31 222 GLY A C 1
ATOM 1714 O O . GLY A 1 222 ? 3.012 5.312 -28.175 1.00 81.31 222 GLY A O 1
ATOM 1715 N N . LEU A 1 223 ? 1.695 4.933 -26.382 1.00 84.69 223 LEU A N 1
ATOM 1716 C CA . LEU A 1 223 ? 2.066 3.540 -26.172 1.00 84.69 223 LEU A CA 1
ATOM 1717 C C . LEU A 1 223 ? 0.904 2.609 -26.529 1.00 84.69 223 LEU A C 1
ATOM 1719 O O . LEU A 1 223 ? -0.267 2.962 -26.447 1.00 84.69 223 LEU A O 1
ATOM 1723 N N . SER A 1 224 ? 1.245 1.390 -26.928 1.00 87.00 224 SER A N 1
ATOM 1724 C CA . SER A 1 224 ? 0.274 0.328 -27.172 1.00 87.00 224 SER A CA 1
ATOM 1725 C C . SER A 1 224 ? 0.849 -1.020 -26.766 1.00 87.00 224 SER A C 1
ATOM 1727 O O . SER A 1 224 ? 2.048 -1.267 -26.946 1.00 87.00 224 SER A O 1
ATOM 1729 N N . SER A 1 225 ? -0.016 -1.907 -26.302 1.00 86.94 225 SER A N 1
ATOM 1730 C CA . SER A 1 225 ? 0.231 -3.343 -26.183 1.00 86.94 225 SER A CA 1
ATOM 1731 C C . SER A 1 225 ? -0.876 -4.099 -26.924 1.00 86.94 225 SER A C 1
ATOM 1733 O O . SER A 1 225 ? -1.822 -3.487 -27.419 1.00 86.94 225 SER A O 1
ATOM 1735 N N . GLU A 1 226 ? -0.769 -5.422 -27.024 1.00 88.50 226 GLU A N 1
ATOM 1736 C CA . GLU A 1 226 ? -1.828 -6.251 -27.619 1.00 88.50 226 GLU A CA 1
ATOM 1737 C C . GLU A 1 226 ? -3.146 -6.154 -26.833 1.00 88.50 226 GLU A C 1
ATOM 1739 O O . GLU A 1 226 ? -4.221 -6.140 -27.427 1.00 88.50 226 GLU A O 1
ATOM 1744 N N . SER A 1 227 ? -3.060 -6.031 -25.504 1.00 88.00 227 SER A N 1
ATOM 1745 C CA . SER A 1 227 ? -4.217 -5.870 -24.620 1.00 88.00 227 SER A CA 1
ATOM 1746 C C . SER A 1 227 ? -4.664 -4.414 -24.457 1.00 88.00 227 SER A C 1
ATOM 1748 O O . SER A 1 227 ? -5.804 -4.180 -24.072 1.00 88.00 227 SER A O 1
ATOM 1750 N N . GLY A 1 228 ? -3.788 -3.439 -24.724 1.00 87.69 228 GLY A N 1
ATOM 1751 C CA . GLY A 1 228 ? -3.998 -2.024 -24.390 1.00 87.69 228 GLY A CA 1
ATOM 1752 C C . GLY A 1 228 ? -3.617 -1.650 -22.950 1.00 87.69 228 GLY A C 1
ATOM 1753 O O . GLY A 1 228 ? -3.784 -0.496 -22.560 1.00 87.69 228 GLY A O 1
ATOM 1754 N N . TYR A 1 229 ? -3.078 -2.598 -22.180 1.00 90.00 229 TYR A N 1
ATOM 1755 C CA . TYR A 1 229 ? -2.701 -2.433 -20.776 1.00 90.00 229 TYR A CA 1
ATOM 1756 C C . TYR A 1 229 ? -1.239 -2.823 -20.531 1.00 90.00 229 TYR A C 1
ATOM 1758 O O . TYR A 1 229 ? -0.617 -3.517 -21.346 1.00 90.00 229 TYR A O 1
ATOM 1766 N N . TYR A 1 230 ? -0.701 -2.399 -19.390 1.00 86.25 230 TYR A N 1
ATOM 1767 C CA . TYR A 1 230 ? 0.539 -2.922 -18.831 1.00 86.25 230 TYR A CA 1
ATOM 1768 C C . TYR A 1 230 ? 0.352 -4.377 -18.342 1.00 86.25 230 TYR A C 1
ATOM 1770 O O . TYR A 1 230 ? -0.743 -4.740 -17.908 1.00 86.25 230 TYR A O 1
ATOM 1778 N N . PRO A 1 231 ? 1.405 -5.220 -18.403 1.00 84.25 231 PRO A N 1
ATOM 1779 C CA . PRO A 1 231 ? 2.711 -4.955 -19.009 1.00 84.25 231 PRO A CA 1
ATOM 1780 C C . PRO A 1 231 ? 2.706 -5.063 -20.545 1.00 84.25 231 PRO A C 1
ATOM 1782 O O . PRO A 1 231 ? 1.866 -5.726 -21.142 1.00 84.25 231 PRO A O 1
ATOM 1785 N N . GLY A 1 232 ? 3.705 -4.455 -21.198 1.00 81.94 232 GLY A N 1
ATOM 1786 C CA . GLY A 1 232 ? 3.925 -4.594 -22.650 1.00 81.94 232 GLY A CA 1
ATOM 1787 C C . GLY A 1 232 ? 3.603 -3.355 -23.488 1.00 81.94 232 GLY A C 1
ATOM 1788 O O . GLY A 1 232 ? 3.691 -3.405 -24.716 1.00 81.94 232 GLY A O 1
ATOM 1789 N N . CYS A 1 233 ? 3.274 -2.232 -22.852 1.00 85.88 233 CYS A N 1
ATOM 1790 C CA . CYS A 1 233 ? 3.080 -0.954 -23.526 1.00 85.88 233 CYS A CA 1
ATOM 1791 C C . CYS A 1 233 ? 4.396 -0.469 -24.159 1.00 85.88 233 CYS A C 1
ATOM 1793 O O . CYS A 1 233 ? 5.372 -0.131 -23.485 1.00 85.88 233 CYS A O 1
ATOM 1795 N N . THR A 1 234 ? 4.440 -0.425 -25.490 1.00 82.75 234 THR A N 1
ATOM 1796 C CA . THR A 1 234 ? 5.607 0.040 -26.249 1.00 82.75 234 THR A CA 1
ATOM 1797 C C . THR A 1 234 ? 5.218 1.105 -27.262 1.00 82.75 234 THR A C 1
ATOM 1799 O O . THR A 1 234 ? 4.065 1.226 -27.662 1.00 82.75 234 THR A O 1
ATOM 1802 N N . CYS A 1 235 ? 6.190 1.922 -27.670 1.00 77.19 235 CYS A N 1
ATOM 1803 C CA . CYS A 1 235 ? 5.940 2.978 -28.642 1.00 77.19 235 CYS A CA 1
ATOM 1804 C C . CYS A 1 235 ? 5.699 2.376 -30.034 1.00 77.19 235 CYS A C 1
ATOM 1806 O O . CYS A 1 235 ? 6.574 1.696 -30.583 1.00 77.19 235 CYS A O 1
ATOM 1808 N N . MET A 1 236 ? 4.552 2.700 -30.634 1.00 64.88 236 MET A N 1
ATOM 1809 C CA . MET A 1 236 ? 4.157 2.211 -31.959 1.00 64.88 236 MET A CA 1
ATOM 1810 C C . MET A 1 236 ? 5.156 2.553 -33.075 1.00 64.88 236 MET A C 1
ATOM 1812 O O . MET A 1 236 ? 5.357 1.756 -33.994 1.00 64.88 236 MET A O 1
ATOM 1816 N N . TYR A 1 237 ? 5.844 3.696 -32.988 1.00 58.19 237 TYR A N 1
ATOM 1817 C CA . TYR A 1 237 ? 6.798 4.129 -34.015 1.00 58.19 237 TYR A CA 1
ATOM 1818 C C . TYR A 1 237 ? 8.005 3.191 -34.148 1.00 58.19 237 TYR A C 1
ATOM 1820 O O . TYR A 1 237 ? 8.484 2.971 -35.261 1.00 58.19 237 TYR A O 1
ATOM 1828 N N . LYS A 1 238 ? 8.473 2.572 -33.052 1.00 54.84 238 LYS A N 1
ATOM 1829 C CA . LYS A 1 238 ? 9.565 1.582 -33.125 1.00 54.84 238 LYS A CA 1
ATOM 1830 C C . LYS A 1 238 ? 9.132 0.320 -33.866 1.00 54.84 238 LYS A C 1
ATOM 1832 O O . LYS A 1 238 ? 9.904 -0.199 -34.668 1.00 54.84 238 LYS A O 1
ATOM 1837 N N . TYR A 1 239 ? 7.903 -0.138 -33.639 1.00 54.09 239 TYR A N 1
ATOM 1838 C CA . TYR A 1 239 ? 7.353 -1.320 -34.301 1.00 54.09 239 TYR A CA 1
ATOM 1839 C C . TYR A 1 239 ? 7.167 -1.095 -35.804 1.00 54.09 239 TYR A C 1
ATOM 1841 O O . TYR A 1 239 ? 7.590 -1.924 -36.608 1.00 54.09 239 TYR A O 1
ATOM 1849 N N . PHE A 1 240 ? 6.620 0.058 -36.199 1.00 59.03 240 PHE A N 1
ATOM 1850 C CA . PHE A 1 240 ? 6.461 0.402 -37.612 1.00 59.03 240 PHE A CA 1
ATOM 1851 C C . PHE A 1 240 ? 7.800 0.552 -38.335 1.00 59.03 240 PHE A C 1
ATOM 1853 O O . PHE A 1 240 ? 7.952 0.001 -39.421 1.00 59.03 240 PHE A O 1
ATOM 1860 N N . VAL A 1 241 ? 8.790 1.227 -37.738 1.00 60.16 241 VAL A N 1
ATOM 1861 C CA . VAL A 1 241 ? 10.133 1.355 -38.332 1.00 60.16 241 VAL A CA 1
ATOM 1862 C C . VAL A 1 241 ? 10.823 -0.004 -38.429 1.00 60.16 241 VAL A C 1
ATOM 1864 O O . VAL A 1 241 ? 11.439 -0.289 -39.450 1.00 60.16 241 VAL A O 1
ATOM 1867 N N . PHE A 1 242 ? 10.685 -0.869 -37.424 1.00 61.38 242 PHE A N 1
ATOM 1868 C CA . PHE A 1 242 ? 11.255 -2.215 -37.452 1.00 61.38 242 PHE A CA 1
ATOM 1869 C C . PHE A 1 242 ? 10.600 -3.106 -38.517 1.00 61.38 242 PHE A C 1
ATOM 1871 O O . PHE A 1 242 ? 11.306 -3.765 -39.276 1.00 61.38 242 PHE A O 1
ATOM 1878 N N . ILE A 1 243 ? 9.269 -3.083 -38.647 1.00 66.81 243 ILE A N 1
ATOM 1879 C CA . ILE A 1 243 ? 8.551 -3.807 -39.708 1.00 66.81 243 ILE A CA 1
ATOM 1880 C C . ILE A 1 243 ? 8.901 -3.240 -41.088 1.00 66.81 243 ILE A C 1
ATOM 1882 O O . ILE A 1 243 ? 9.151 -4.014 -42.013 1.00 66.81 243 ILE A O 1
ATOM 1886 N N . LEU A 1 244 ? 8.967 -1.913 -41.247 1.00 63.09 244 LEU A N 1
ATOM 1887 C CA . LEU A 1 244 ? 9.439 -1.292 -42.487 1.00 63.09 244 LEU A CA 1
ATOM 1888 C C . LEU A 1 244 ? 10.870 -1.721 -42.801 1.00 63.09 244 LEU A C 1
ATOM 1890 O O . LEU A 1 244 ? 11.140 -2.100 -43.932 1.00 63.09 244 LEU A O 1
ATOM 1894 N N . PHE A 1 245 ? 11.765 -1.718 -41.816 1.00 67.00 245 PHE A N 1
ATOM 1895 C CA . PHE A 1 245 ? 13.153 -2.133 -41.977 1.00 67.00 245 PHE A CA 1
ATOM 1896 C C . PHE A 1 245 ? 13.260 -3.613 -42.359 1.00 67.00 245 PHE A C 1
ATOM 1898 O O . PHE A 1 245 ? 13.949 -3.935 -43.320 1.00 67.00 245 PHE A O 1
ATOM 1905 N N . ILE A 1 246 ? 12.511 -4.513 -41.710 1.00 72.00 246 ILE A N 1
ATOM 1906 C CA . ILE A 1 246 ? 12.424 -5.930 -42.100 1.00 72.00 246 ILE A CA 1
ATOM 1907 C C . ILE A 1 246 ? 11.882 -6.073 -43.524 1.00 72.00 246 ILE A C 1
ATOM 1909 O O . ILE A 1 246 ? 12.419 -6.857 -44.303 1.00 72.00 246 ILE A O 1
ATOM 1913 N N . ASN A 1 247 ? 10.835 -5.335 -43.891 1.00 66.19 247 ASN A N 1
ATOM 1914 C CA . ASN A 1 247 ? 10.255 -5.392 -45.233 1.00 66.19 247 ASN A CA 1
ATOM 1915 C C . ASN A 1 247 ? 11.200 -4.817 -46.301 1.00 66.19 247 ASN A C 1
ATOM 1917 O O . ASN A 1 247 ? 11.267 -5.359 -47.403 1.00 66.19 247 ASN A O 1
ATOM 1921 N N . ILE A 1 248 ? 11.968 -3.774 -45.976 1.00 70.94 248 ILE A N 1
ATOM 1922 C CA . ILE A 1 248 ? 13.037 -3.226 -46.820 1.00 70.94 248 ILE A CA 1
ATOM 1923 C C . ILE A 1 248 ? 14.156 -4.262 -46.974 1.00 70.94 248 ILE A C 1
ATOM 1925 O O . ILE A 1 248 ? 14.522 -4.585 -48.098 1.00 70.94 248 ILE A O 1
ATOM 1929 N N . LEU A 1 249 ? 14.640 -4.860 -45.882 1.00 70.31 249 LEU A N 1
ATOM 1930 C CA . LEU A 1 249 ? 15.657 -5.913 -45.924 1.00 70.31 249 LEU A CA 1
ATOM 1931 C C . LEU A 1 249 ? 15.188 -7.147 -46.704 1.00 70.31 249 LEU A C 1
ATOM 1933 O O . LEU A 1 249 ? 15.962 -7.710 -47.470 1.00 70.31 249 LEU A O 1
ATOM 1937 N N . ARG A 1 250 ? 13.920 -7.558 -46.565 1.00 68.44 250 ARG A N 1
ATOM 1938 C CA . ARG A 1 250 ? 13.318 -8.635 -47.371 1.00 68.44 250 ARG A CA 1
ATOM 1939 C C . ARG A 1 250 ? 13.264 -8.271 -48.854 1.00 68.44 250 ARG A C 1
ATOM 1941 O O . ARG A 1 250 ? 13.546 -9.134 -49.678 1.00 68.44 250 ARG A O 1
ATOM 1948 N N . LYS A 1 251 ? 12.954 -7.015 -49.200 1.00 65.44 251 LYS A N 1
ATOM 1949 C CA . LYS A 1 251 ? 13.015 -6.528 -50.588 1.00 65.44 251 LYS A CA 1
ATOM 1950 C C . LYS A 1 251 ? 14.439 -6.554 -51.150 1.00 65.44 251 LYS A C 1
ATOM 1952 O O . LYS A 1 251 ? 14.608 -7.021 -52.269 1.00 65.44 251 LYS A O 1
ATOM 1957 N N . PHE A 1 252 ? 15.444 -6.143 -50.376 1.00 56.62 252 PHE A N 1
ATOM 1958 C CA . PHE A 1 252 ? 16.851 -6.237 -50.788 1.00 56.62 252 PHE A CA 1
ATOM 1959 C C . PHE A 1 252 ? 17.302 -7.695 -50.966 1.00 56.62 252 PHE A C 1
ATOM 1961 O O . PHE A 1 252 ? 17.872 -8.039 -51.994 1.00 56.62 252 PHE A O 1
ATOM 1968 N N . LYS A 1 253 ? 16.942 -8.592 -50.038 1.00 53.09 253 LYS A N 1
ATOM 1969 C CA . LYS A 1 253 ? 17.270 -10.026 -50.136 1.00 53.09 253 LYS A CA 1
ATOM 1970 C C . LYS A 1 253 ? 16.614 -10.728 -51.333 1.00 53.09 253 LYS A C 1
ATOM 1972 O O . LYS A 1 253 ? 17.167 -11.695 -51.842 1.00 53.09 253 LYS A O 1
ATOM 1977 N N . LEU A 1 254 ? 15.438 -10.262 -51.767 1.00 44.47 254 LEU A N 1
ATOM 1978 C CA . LEU A 1 254 ? 14.761 -10.747 -52.976 1.00 44.47 254 LEU A CA 1
ATOM 1979 C C . LEU A 1 254 ? 15.394 -10.192 -54.263 1.00 44.47 254 LEU A C 1
ATOM 1981 O O . LEU A 1 254 ? 15.400 -10.891 -55.269 1.00 44.47 254 LEU A O 1
ATOM 1985 N N . GLN A 1 255 ? 15.954 -8.978 -54.234 1.00 44.50 255 GLN A N 1
ATOM 1986 C CA . GLN A 1 255 ? 16.680 -8.402 -55.374 1.00 44.50 255 GLN A CA 1
ATOM 1987 C C . GLN A 1 255 ? 18.054 -9.052 -55.592 1.00 44.50 255 GLN A C 1
ATOM 1989 O O . GLN A 1 255 ? 18.452 -9.238 -56.739 1.00 44.50 255 GLN A O 1
ATOM 1994 N N . ASP A 1 256 ? 18.741 -9.475 -54.526 1.00 38.34 256 ASP A N 1
ATOM 1995 C CA . ASP A 1 256 ? 20.015 -10.202 -54.646 1.00 38.34 256 ASP A CA 1
ATOM 1996 C C . ASP A 1 256 ? 19.839 -11.633 -55.193 1.00 38.34 256 ASP A C 1
ATOM 1998 O O . ASP A 1 256 ? 20.741 -12.164 -55.841 1.00 38.34 256 ASP A O 1
ATOM 2002 N N . PHE A 1 257 ? 18.667 -12.253 -54.996 1.00 32.59 257 PHE A N 1
ATOM 2003 C CA . PHE A 1 257 ? 18.374 -13.597 -55.519 1.00 32.59 257 PHE A CA 1
ATOM 2004 C C . PHE A 1 257 ? 18.023 -13.611 -57.019 1.00 32.59 257 PHE A C 1
ATOM 2006 O O . PHE A 1 257 ? 18.185 -14.642 -57.667 1.00 32.59 257 PHE A O 1
ATOM 2013 N N . ASP A 1 258 ? 17.589 -12.480 -57.587 1.00 39.53 258 ASP A N 1
ATOM 2014 C CA . ASP A 1 258 ? 17.268 -12.356 -59.021 1.00 39.53 258 ASP A CA 1
ATOM 2015 C C . ASP A 1 258 ? 18.513 -12.025 -59.875 1.00 39.53 258 ASP A C 1
ATOM 2017 O O . ASP A 1 258 ? 18.527 -12.206 -61.092 1.00 39.53 258 ASP A O 1
ATOM 2021 N N . HIS A 1 259 ? 19.614 -11.591 -59.244 1.00 41.56 259 HIS A N 1
ATOM 2022 C CA . HIS A 1 259 ? 20.835 -11.188 -59.950 1.00 41.56 259 HIS A CA 1
ATOM 2023 C C . HIS A 1 259 ? 21.894 -12.291 -60.126 1.00 41.56 259 HIS A C 1
ATOM 2025 O O . HIS A 1 259 ? 22.855 -12.074 -60.866 1.00 41.56 259 HIS A O 1
ATOM 2031 N N . GLN A 1 260 ? 21.731 -13.478 -59.523 1.00 41.97 260 GLN A N 1
ATOM 2032 C CA . GLN A 1 260 ? 22.696 -14.586 -59.658 1.00 41.97 260 GLN A CA 1
ATOM 2033 C C . GLN A 1 260 ? 22.334 -15.670 -60.691 1.00 41.97 260 GLN A C 1
ATOM 2035 O O . GLN A 1 260 ? 23.112 -16.603 -60.863 1.00 41.97 260 GLN A O 1
ATOM 2040 N N . HIS A 1 261 ? 21.236 -15.548 -61.449 1.00 43.72 261 HIS A N 1
ATOM 2041 C CA . HIS A 1 261 ? 20.841 -16.575 -62.432 1.00 43.72 261 HIS A CA 1
ATOM 2042 C C . HIS A 1 261 ? 20.721 -16.071 -63.878 1.00 43.72 261 HIS A C 1
ATOM 2044 O O . HIS A 1 261 ? 19.774 -16.397 -64.593 1.00 43.72 261 HIS A O 1
ATOM 2050 N N . LYS A 1 262 ? 21.698 -15.286 -64.355 1.00 40.81 262 LYS A N 1
ATOM 2051 C CA . LYS A 1 262 ? 21.725 -14.890 -65.773 1.00 40.81 262 LYS A CA 1
ATOM 2052 C C . LYS A 1 262 ? 23.121 -14.696 -66.364 1.00 40.81 262 LYS A C 1
ATOM 2054 O O . LYS A 1 262 ? 23.396 -13.645 -66.918 1.00 40.81 262 LYS A O 1
ATOM 2059 N N . PHE A 1 263 ? 23.983 -15.708 -66.292 1.00 40.72 263 PHE A N 1
ATOM 2060 C CA . PHE A 1 263 ? 25.133 -15.818 -67.199 1.00 40.72 263 PHE A CA 1
ATOM 2061 C C . PHE A 1 263 ? 25.485 -17.287 -67.440 1.00 40.72 263 PHE A C 1
ATOM 2063 O O . PHE A 1 263 ? 26.238 -17.871 -66.678 1.00 40.72 263 PHE A O 1
ATOM 2070 N N . GLU A 1 264 ? 24.906 -17.866 -68.491 1.00 37.25 264 GLU A N 1
ATOM 2071 C CA . GLU A 1 264 ? 25.555 -18.824 -69.397 1.00 37.25 264 GLU A CA 1
ATOM 2072 C C . GLU A 1 264 ? 24.606 -19.071 -70.578 1.00 37.25 264 GLU A C 1
ATOM 2074 O O . GLU A 1 264 ? 23.504 -19.578 -70.387 1.00 37.25 264 GLU A O 1
ATOM 2079 N N . LEU A 1 265 ? 25.004 -18.599 -71.764 1.00 35.94 265 LEU A N 1
ATOM 2080 C CA . LEU A 1 265 ? 24.713 -19.130 -73.104 1.00 35.94 265 LEU A CA 1
ATOM 2081 C C . LEU A 1 265 ? 25.242 -18.118 -74.135 1.00 35.94 265 LEU A C 1
ATOM 2083 O O . LEU A 1 265 ? 24.549 -17.169 -74.505 1.00 35.94 265 LEU A O 1
ATOM 2087 N N . ASN A 1 266 ? 26.500 -18.311 -74.530 1.00 34.81 266 ASN A N 1
ATOM 2088 C CA . ASN A 1 266 ? 27.025 -18.105 -75.882 1.00 34.81 266 ASN A CA 1
ATOM 2089 C C . ASN A 1 266 ? 28.374 -18.810 -75.996 1.00 34.81 266 ASN A C 1
ATOM 2091 O O . ASN A 1 266 ? 29.230 -18.554 -75.121 1.00 34.81 266 ASN A O 1
#

Sequence (266 aa):
MAGYNLLAVFLMVCYCFQFRSTNAGFFRNVTSNIHRYKRSQQAFCATRLEPQCCLGTNCCGPDFGGCCCDEACVWIGDCCPDYISTCQAGPCNQYTLIENEEKRSAGYITHISKDIPISDEILNETWYRVISDNGEIMPTYPPGTLHCGTINPIWLNGSLPNEGEENVTLVACKQTQNDVCEEEINIKVMNCSGGFYVYYLPNTTTNSAYCFGDGPVLCDDGLSSESGYYPGCTCMYKYFVFILFINILRKFKLQDFDHQHKFELN